Protein AF-A0A7J7J7R6-F1 (afdb_monomer_lite)

InterPro domains:
  IPR057826 C20G8.02-like, WWE domain [PF23463] (75-147)
  IPR058055 PA-PLA1 [PTHR23509] (40-177)

Foldseek 3Di:
DDDDDDDDDDDPDDDPDDDDDPDDDPPDPDDDDDDDDDDPPPPPPDDPPPPVVPPPPQCFFDDDDDLQRKWKWWADPVHRATDTFPSVLSSVLSVLLVVVVVCVVVVDCPPCVVSPPFRAGPVNQWTDDSVQQWIDGDPDPDDIIHMDIAPDADPPPRGRDHDVVSVVCSVVCCVVTGGHGDDDPPPPPPDDDDDDD

Radius of gyration: 30.47 Å; chains: 1; bounding box: 64×72×94 Å

pLDDT: mean 74.22, std 23.36, range [32.28, 98.19]

Secondary structure (DSSP, 8-state):
-----------------------------------------------------TT-----B--PPPGGGPEEEEE-TT-SSEEEPPHHHHHHHHHHHHHHHHHHHTT----HHHH---EEETTTTEEEETTTTEEEESSS--PPEEEEEESSEETTTTEEPPHHHHHHHHHHHHHHHTTPBPPP-------------

Sequence (197 aa):
MFKSVGEGMEYEASGFGSDEDMSSADNVSFQSPSDTSGLQENTESPPPVRKMFWHSLQIEKVQELVPEEIRWFYKEDSKARWVAFIGYDSLRIECRFRALEYARQRSNSVEEEDIDANIHVRGGLYEVDITNSKIHPVYWKGKSLPILRGTWFVDGTGQPLEYEYSLQLEQDHLTKFRGMSIPDSQTDGKKAGKTEV

Organism: Bugula neritina (NCBI:txid10212)

Structure (mmCIF, N/CA/C/O backbone):
data_AF-A0A7J7J7R6-F1
#
_entry.id   AF-A0A7J7J7R6-F1
#
loop_
_atom_site.group_PDB
_atom_site.id
_atom_site.type_symbol
_atom_site.label_atom_id
_atom_site.label_alt_id
_atom_site.label_comp_id
_atom_site.label_asym_id
_atom_site.label_entity_id
_atom_site.label_seq_id
_atom_site.pdbx_PDB_ins_code
_atom_site.Cartn_x
_atom_site.Cartn_y
_atom_site.Cartn_z
_atom_site.occupancy
_atom_site.B_iso_or_equiv
_atom_site.auth_seq_id
_atom_site.auth_comp_id
_atom_site.auth_asym_id
_atom_site.auth_atom_id
_atom_site.pdbx_PDB_model_num
ATOM 1 N N . MET A 1 1 ? -26.641 -2.035 -53.421 1.00 41.31 1 MET A N 1
ATOM 2 C CA . MET A 1 1 ? -25.688 -1.430 -54.381 1.00 41.31 1 MET A CA 1
ATOM 3 C C . MET A 1 1 ? -24.275 -1.747 -53.900 1.00 41.31 1 MET A C 1
ATOM 5 O O . MET A 1 1 ? -24.078 -1.771 -52.694 1.00 41.31 1 MET A O 1
ATOM 9 N N . PHE A 1 2 ? -23.354 -2.069 -54.814 1.00 32.28 2 PHE A N 1
ATOM 10 C CA . PHE A 1 2 ? -21.943 -2.449 -54.562 1.00 32.28 2 PHE A CA 1
ATOM 11 C C . PHE A 1 2 ? -21.130 -1.276 -53.948 1.00 32.28 2 PHE A C 1
ATOM 13 O O . PHE A 1 2 ? -21.608 -0.148 -54.017 1.00 32.28 2 PHE A O 1
ATOM 20 N N . LYS A 1 3 ? -19.925 -1.399 -53.359 1.00 39.31 3 LYS A N 1
ATOM 21 C CA . LYS A 1 3 ? -18.837 -2.419 -53.359 1.00 39.31 3 LYS A CA 1
ATOM 22 C C . LYS A 1 3 ? -18.308 -2.627 -51.909 1.00 39.31 3 LYS A C 1
ATOM 24 O O . LYS A 1 3 ? -18.659 -1.822 -51.059 1.00 39.31 3 LYS A O 1
ATOM 29 N N . SER A 1 4 ? -17.506 -3.626 -51.499 1.00 40.44 4 SER A N 1
ATOM 30 C CA . SER A 1 4 ? -16.728 -4.702 -52.164 1.00 40.44 4 SER A CA 1
ATOM 31 C C . SER A 1 4 ? -15.289 -4.366 -52.643 1.00 40.44 4 SER A C 1
ATOM 33 O O . SER A 1 4 ? -15.057 -4.240 -53.841 1.00 40.44 4 SER A O 1
ATOM 35 N N . VAL A 1 5 ? -14.338 -4.262 -51.694 1.00 48.47 5 VAL A N 1
ATOM 36 C CA . VAL A 1 5 ? -12.863 -4.458 -51.815 1.00 48.47 5 VAL A CA 1
ATOM 37 C C . VAL A 1 5 ? -12.360 -4.947 -50.432 1.00 48.47 5 VAL A C 1
ATOM 39 O O . VAL A 1 5 ? -12.845 -4.423 -49.434 1.00 48.47 5 VAL A O 1
ATOM 42 N N . GLY A 1 6 ? -11.455 -5.918 -50.255 1.00 40.09 6 GLY A N 1
ATOM 43 C CA . GLY A 1 6 ? -10.883 -6.848 -51.237 1.00 40.09 6 GLY A CA 1
ATOM 44 C C . GLY A 1 6 ? -9.351 -6.904 -51.297 1.00 40.09 6 GLY A C 1
ATOM 45 O O . GLY A 1 6 ? -8.834 -6.686 -52.378 1.00 40.09 6 GLY A O 1
ATOM 46 N N . GLU A 1 7 ? -8.663 -7.215 -50.192 1.00 43.75 7 GLU A N 1
ATOM 47 C CA . GLU A 1 7 ? -7.266 -7.706 -50.124 1.00 43.75 7 GLU A CA 1
ATOM 48 C C . GLU A 1 7 ? -7.033 -8.233 -48.686 1.00 43.75 7 GLU A C 1
ATOM 50 O O . GLU A 1 7 ? -7.551 -7.652 -47.736 1.00 43.75 7 GLU A O 1
ATOM 55 N N . GLY A 1 8 ? -6.353 -9.350 -48.414 1.00 38.19 8 GLY A N 1
ATOM 56 C CA . GLY A 1 8 ? -5.541 -10.186 -49.302 1.00 38.19 8 GLY A CA 1
ATOM 57 C C . GLY A 1 8 ? -4.073 -10.141 -48.888 1.00 38.19 8 GLY A C 1
ATOM 58 O O . GLY A 1 8 ? -3.263 -9.606 -49.628 1.00 38.19 8 GLY A O 1
ATOM 59 N N . MET A 1 9 ? -3.738 -10.652 -47.696 1.00 45.44 9 MET A N 1
ATOM 60 C CA . MET A 1 9 ? -2.347 -10.734 -47.238 1.00 45.44 9 MET A CA 1
ATOM 61 C C . MET A 1 9 ? -1.930 -12.200 -47.139 1.00 45.44 9 MET A C 1
ATOM 63 O O . MET A 1 9 ? -2.493 -12.970 -46.358 1.00 45.44 9 MET A O 1
ATOM 67 N N . GLU A 1 10 ? -1.001 -12.580 -48.009 1.00 42.66 10 GLU A N 1
ATOM 68 C CA . GLU A 1 10 ? -0.529 -13.948 -48.188 1.00 42.66 10 GLU A CA 1
ATOM 69 C C . GLU A 1 10 ? 0.409 -14.369 -47.049 1.00 42.66 10 GLU A C 1
ATOM 71 O O . GLU A 1 10 ? 1.117 -13.556 -46.453 1.00 42.66 10 GLU A O 1
ATOM 76 N N . TYR A 1 11 ? 0.404 -15.665 -46.746 1.00 42.84 11 TYR A N 1
ATOM 77 C CA . TYR A 1 11 ? 1.315 -16.289 -45.797 1.00 42.84 11 TYR A CA 1
ATOM 78 C C . TYR A 1 11 ? 2.474 -16.924 -46.576 1.00 42.84 11 TYR A C 1
ATOM 80 O O . TYR A 1 11 ? 2.322 -17.989 -47.169 1.00 42.84 11 TYR A O 1
ATOM 88 N N . GLU A 1 12 ? 3.655 -16.308 -46.565 1.00 43.41 12 GLU A N 1
ATOM 89 C CA . GLU A 1 12 ? 4.859 -17.003 -47.031 1.00 43.41 12 GLU A CA 1
ATOM 90 C C . GLU A 1 12 ? 5.407 -17.899 -45.916 1.00 43.41 12 GLU A C 1
ATOM 92 O O . GLU A 1 12 ? 6.095 -17.457 -44.995 1.00 43.41 12 GLU A O 1
ATOM 97 N N . ALA A 1 13 ? 5.088 -19.190 -46.006 1.00 43.75 13 ALA A N 1
ATOM 98 C CA . ALA A 1 13 ? 5.707 -20.224 -45.191 1.00 43.75 13 ALA A CA 1
ATOM 99 C C . ALA A 1 13 ? 7.075 -20.592 -45.788 1.00 43.75 13 ALA A C 1
ATOM 101 O O . ALA A 1 13 ? 7.157 -21.366 -46.742 1.00 43.75 13 ALA A O 1
ATOM 102 N N . SER A 1 14 ? 8.153 -20.041 -45.227 1.00 45.56 14 SER A N 1
ATOM 103 C CA . SER A 1 14 ? 9.529 -20.349 -45.628 1.00 45.56 14 SER A CA 1
ATOM 104 C C . SER A 1 14 ? 10.254 -21.203 -44.580 1.00 45.56 14 SER A C 1
ATOM 106 O O . SER A 1 14 ? 10.205 -20.919 -43.387 1.00 45.56 14 SER A O 1
ATOM 108 N N . GLY A 1 15 ? 10.967 -22.238 -45.042 1.00 39.75 15 GLY A N 1
ATOM 109 C CA . GLY A 1 15 ? 12.031 -22.886 -44.261 1.00 39.75 15 GLY A CA 1
ATOM 110 C C . GLY A 1 15 ? 11.663 -24.138 -43.458 1.00 39.75 15 GLY A C 1
ATOM 111 O O . GLY A 1 15 ? 11.872 -24.175 -42.250 1.00 39.75 15 GLY A O 1
ATOM 112 N N . PHE A 1 16 ? 11.230 -25.211 -44.129 1.00 39.97 16 PHE A N 1
ATOM 113 C CA . PHE A 1 16 ? 11.496 -26.565 -43.618 1.00 39.97 16 PHE A CA 1
ATOM 114 C C . PHE A 1 16 ? 12.999 -26.843 -43.808 1.00 39.97 16 PHE A C 1
ATOM 116 O O . PHE A 1 16 ? 13.490 -26.729 -44.932 1.00 39.97 16 PHE A O 1
ATOM 123 N N . GLY A 1 17 ? 13.732 -27.161 -42.738 1.00 40.12 17 GLY A N 1
ATOM 124 C CA . GLY A 1 17 ? 15.194 -27.250 -42.771 1.00 40.12 17 GLY A CA 1
ATOM 125 C C . GLY A 1 17 ? 15.758 -28.302 -41.821 1.00 40.12 17 GLY A C 1
ATOM 126 O O . GLY A 1 17 ? 15.940 -28.014 -40.645 1.00 40.12 17 GLY A O 1
ATOM 127 N N . SER A 1 18 ? 16.050 -29.476 -42.393 1.00 45.38 18 SER A N 1
ATOM 128 C CA . SER A 1 18 ? 16.963 -30.529 -41.909 1.00 45.38 18 SER A CA 1
ATOM 129 C C . SER A 1 18 ? 16.864 -30.973 -40.444 1.00 45.38 18 SER A C 1
ATOM 131 O O . SER A 1 18 ? 17.424 -30.347 -39.545 1.00 45.38 18 SER A O 1
ATOM 133 N N . ASP A 1 19 ? 16.301 -32.167 -40.259 1.00 42.41 19 ASP A N 1
ATOM 134 C CA . ASP A 1 19 ? 16.720 -33.086 -39.203 1.00 42.41 19 ASP A CA 1
ATOM 135 C C . ASP A 1 19 ? 18.241 -33.331 -39.289 1.00 42.41 19 ASP A C 1
ATOM 137 O O . ASP A 1 19 ? 18.745 -33.695 -40.354 1.00 42.41 19 ASP A O 1
ATOM 141 N N . GLU A 1 20 ? 18.964 -33.198 -38.173 1.00 53.53 20 GLU A N 1
ATOM 142 C CA . GLU A 1 20 ? 20.281 -33.822 -38.008 1.00 53.53 20 GLU A 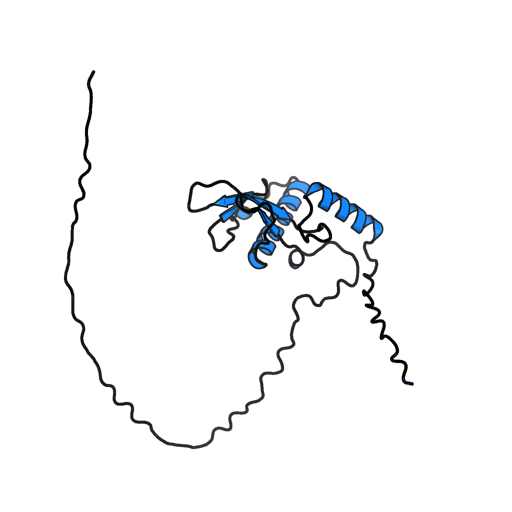CA 1
ATOM 143 C C . GLU A 1 20 ? 20.260 -34.771 -36.807 1.00 53.53 20 GLU A C 1
ATOM 145 O O . GLU A 1 20 ? 20.143 -34.372 -35.646 1.00 53.53 20 GLU A O 1
ATOM 150 N N . ASP A 1 21 ? 20.369 -36.058 -37.128 1.00 43.75 21 ASP A N 1
ATOM 151 C CA . ASP A 1 21 ? 20.597 -37.149 -36.191 1.00 43.75 21 ASP A CA 1
ATOM 152 C C . ASP A 1 21 ? 21.955 -36.962 -35.493 1.00 43.75 21 ASP A C 1
ATOM 154 O O . ASP A 1 21 ? 23.00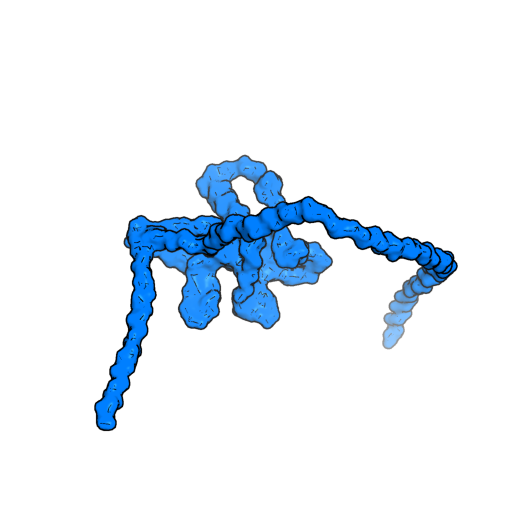6 -36.985 -36.137 1.00 43.75 21 ASP A O 1
ATOM 158 N N . MET A 1 22 ? 21.960 -36.858 -34.163 1.00 45.72 22 MET A N 1
ATOM 159 C CA . MET A 1 22 ? 23.165 -37.070 -33.350 1.00 45.72 22 MET A CA 1
ATOM 160 C C . MET A 1 22 ? 22.953 -38.220 -32.366 1.00 45.72 22 MET A C 1
ATOM 162 O O . MET A 1 22 ? 23.022 -38.084 -31.143 1.00 45.72 22 MET A O 1
ATOM 166 N N . SER A 1 23 ? 22.730 -39.402 -32.939 1.00 49.06 23 SER A N 1
ATOM 167 C CA . SER A 1 23 ? 22.864 -40.672 -32.241 1.00 49.06 23 SER A CA 1
ATOM 168 C C . SER A 1 23 ? 24.341 -40.962 -31.925 1.00 49.06 23 SER A C 1
ATOM 170 O O . SER A 1 23 ? 25.066 -41.489 -32.767 1.00 49.06 23 SER A O 1
ATOM 172 N N . SER A 1 24 ? 24.773 -40.689 -30.694 1.00 47.75 24 SER A N 1
ATOM 173 C CA . SER A 1 24 ? 26.028 -41.220 -30.140 1.00 47.75 24 SER A CA 1
ATOM 174 C C . SER A 1 24 ? 25.826 -41.614 -28.682 1.00 47.75 24 SER A C 1
ATOM 176 O O . SER A 1 24 ? 25.918 -40.795 -27.771 1.00 47.75 24 SER A O 1
ATOM 178 N N . ALA A 1 25 ? 25.511 -42.891 -28.467 1.00 43.25 25 ALA A N 1
ATOM 179 C CA . ALA A 1 25 ? 25.406 -43.479 -27.140 1.00 43.25 25 ALA A CA 1
ATOM 180 C C . ALA A 1 25 ? 26.786 -43.961 -26.669 1.00 43.25 25 ALA A C 1
ATOM 182 O O . ALA A 1 25 ? 27.152 -45.118 -26.891 1.00 43.25 25 ALA A O 1
ATOM 183 N N . ASP A 1 26 ? 27.539 -43.092 -25.993 1.00 45.50 26 ASP A N 1
ATOM 184 C CA . ASP A 1 26 ? 28.763 -43.506 -25.306 1.00 45.50 26 ASP A CA 1
ATOM 185 C C . ASP A 1 26 ? 28.419 -44.301 -24.040 1.00 45.50 26 ASP A C 1
ATOM 187 O O . ASP A 1 26 ? 28.072 -43.774 -22.981 1.00 45.50 26 ASP A O 1
ATOM 191 N N . ASN A 1 27 ? 28.504 -45.623 -24.178 1.00 46.22 27 ASN A N 1
ATOM 192 C CA . ASN A 1 27 ? 28.309 -46.603 -23.118 1.00 46.22 27 ASN A CA 1
ATOM 193 C C . ASN A 1 27 ? 29.511 -46.602 -22.155 1.00 46.22 27 ASN A C 1
ATOM 195 O O . ASN A 1 27 ? 30.414 -47.439 -22.254 1.00 46.22 27 ASN A O 1
ATOM 199 N N . VAL A 1 28 ? 29.538 -45.644 -21.225 1.00 43.47 28 VAL A N 1
ATOM 200 C CA . VAL A 1 28 ? 30.587 -45.561 -20.202 1.00 43.47 28 VAL A CA 1
ATOM 201 C C . VAL A 1 28 ? 30.327 -46.600 -19.106 1.00 43.47 28 VAL A C 1
ATOM 203 O O . VAL A 1 28 ? 29.538 -46.389 -18.187 1.00 43.47 28 VAL A O 1
ATOM 206 N N . SER A 1 29 ? 31.004 -47.744 -19.213 1.00 42.16 29 SER A N 1
ATOM 207 C CA . SER A 1 29 ? 30.945 -48.834 -18.232 1.00 42.16 29 SER A CA 1
ATOM 208 C C . SER A 1 29 ? 31.496 -48.389 -16.870 1.00 42.16 29 SER A C 1
ATOM 210 O O . SER A 1 29 ? 32.708 -48.374 -16.645 1.00 42.16 29 SER A O 1
ATOM 212 N N . PHE A 1 30 ? 30.602 -48.010 -15.954 1.00 36.59 30 PHE A N 1
ATOM 213 C CA . PHE A 1 30 ? 30.958 -47.609 -14.595 1.00 36.59 30 PHE A CA 1
ATOM 214 C C . PHE A 1 30 ? 31.329 -48.839 -13.751 1.00 36.59 30 PHE A C 1
ATOM 216 O O . PHE A 1 30 ? 30.467 -49.535 -13.213 1.00 36.59 30 PHE A O 1
ATOM 223 N N . GLN A 1 31 ? 32.628 -49.114 -13.636 1.00 38.44 31 GLN A N 1
ATOM 224 C CA . GLN A 1 31 ? 33.147 -50.091 -12.682 1.00 38.44 31 GLN A CA 1
ATOM 225 C C . GLN A 1 31 ? 33.175 -49.473 -11.281 1.00 38.44 31 GLN A C 1
ATOM 227 O O . GLN A 1 31 ? 33.954 -48.558 -11.024 1.00 38.44 31 GLN A O 1
ATOM 232 N N . SER A 1 32 ? 32.354 -49.990 -10.367 1.00 43.34 32 SER A N 1
ATOM 233 C CA . SER A 1 32 ? 32.405 -49.617 -8.950 1.00 43.34 32 SER A CA 1
ATOM 234 C C . SER A 1 32 ? 33.676 -50.166 -8.285 1.00 43.34 32 SER A C 1
ATOM 236 O O . SER A 1 32 ? 33.829 -51.389 -8.229 1.00 43.34 32 SER A O 1
ATOM 238 N N . PRO A 1 33 ? 34.552 -49.323 -7.709 1.00 40.59 33 PRO A N 1
ATOM 239 C CA . PRO A 1 33 ? 35.569 -49.778 -6.778 1.00 40.59 33 PRO A CA 1
ATOM 240 C C . PRO A 1 33 ? 34.944 -49.899 -5.386 1.00 40.59 33 PRO A C 1
ATOM 242 O O . PRO A 1 33 ? 34.612 -48.905 -4.739 1.00 40.59 33 PRO A O 1
ATOM 245 N N . SER A 1 34 ? 34.777 -51.135 -4.925 1.00 42.69 34 SER A N 1
ATOM 246 C CA . SER A 1 34 ? 34.463 -51.424 -3.529 1.00 42.69 34 SER A CA 1
ATOM 247 C C . SER A 1 34 ? 35.725 -51.260 -2.685 1.00 42.69 34 SER A C 1
ATOM 249 O O . SER A 1 34 ? 36.520 -52.191 -2.629 1.00 42.69 34 SER A O 1
ATOM 251 N N . ASP A 1 35 ? 35.888 -50.130 -1.997 1.00 37.69 35 ASP A N 1
ATOM 252 C CA . ASP A 1 35 ? 36.854 -50.029 -0.898 1.00 37.69 35 ASP A CA 1
ATOM 253 C C . ASP A 1 35 ? 36.279 -49.251 0.289 1.00 37.69 35 ASP A C 1
ATOM 255 O O . ASP A 1 35 ? 36.110 -48.031 0.283 1.00 37.69 35 ASP A O 1
ATOM 259 N N . THR A 1 36 ? 35.953 -50.002 1.338 1.00 46.59 36 THR A N 1
ATOM 260 C CA . THR A 1 36 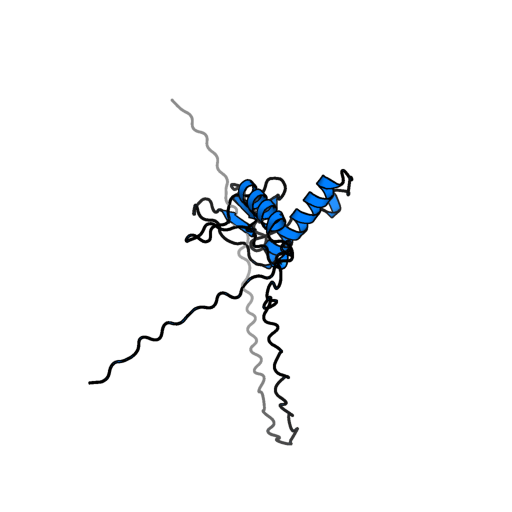? 35.503 -49.486 2.628 1.00 46.59 36 THR A CA 1
ATOM 261 C C . THR A 1 36 ? 36.707 -49.252 3.537 1.00 46.59 36 THR A C 1
ATOM 263 O O . THR A 1 36 ? 37.197 -50.191 4.165 1.00 46.59 36 THR A O 1
ATOM 266 N N . SER A 1 37 ? 37.147 -48.004 3.694 1.00 42.34 37 SER A N 1
ATOM 267 C CA . SER A 1 37 ? 38.064 -47.632 4.780 1.00 42.34 37 SER A CA 1
ATOM 268 C C . SER A 1 37 ? 37.663 -46.297 5.399 1.00 42.34 37 SER A C 1
ATOM 270 O O . SER A 1 37 ? 37.564 -45.285 4.710 1.00 42.34 37 SER A O 1
ATOM 272 N N . GLY A 1 38 ? 37.385 -46.334 6.703 1.00 47.56 38 GLY A N 1
ATOM 273 C CA . GLY A 1 38 ? 36.641 -45.314 7.432 1.00 47.56 38 GLY A CA 1
ATOM 274 C C . GLY A 1 38 ? 37.167 -43.881 7.338 1.00 47.56 38 GLY A C 1
ATOM 275 O O . GLY A 1 38 ? 38.292 -43.580 7.730 1.00 47.56 38 GLY A O 1
ATOM 276 N N . LEU A 1 39 ? 36.249 -42.985 6.990 1.00 37.88 39 LEU A N 1
ATOM 277 C CA . LEU A 1 39 ? 36.173 -41.662 7.592 1.00 37.88 39 LEU A CA 1
ATOM 278 C C . LEU A 1 39 ? 34.950 -41.675 8.510 1.00 37.88 39 LEU A C 1
ATOM 280 O O . LEU A 1 39 ? 33.841 -41.958 8.059 1.00 37.88 39 LEU A O 1
ATOM 284 N N . GLN A 1 40 ? 35.152 -41.421 9.804 1.00 44.94 40 GLN A N 1
ATOM 285 C CA . GLN A 1 40 ? 34.036 -41.176 10.714 1.00 44.94 40 GLN A CA 1
ATOM 286 C C . GLN A 1 40 ? 33.423 -39.831 10.335 1.00 44.94 40 GLN A C 1
ATOM 288 O O . GLN A 1 40 ? 33.946 -38.774 10.686 1.00 44.94 40 GLN A O 1
ATOM 293 N N . GLU A 1 41 ? 32.324 -39.883 9.591 1.00 42.69 41 GLU A N 1
ATOM 294 C CA . GLU A 1 41 ? 31.467 -38.730 9.383 1.00 42.69 41 GLU A CA 1
ATOM 295 C C . GLU A 1 41 ? 30.878 -38.353 10.745 1.00 42.69 41 GLU A C 1
ATOM 297 O O . GLU A 1 41 ? 29.968 -39.007 11.259 1.00 42.69 41 GLU A O 1
ATOM 302 N N . ASN A 1 42 ? 31.453 -37.322 11.368 1.00 38.53 42 ASN A N 1
ATOM 303 C CA . ASN A 1 42 ? 30.883 -36.694 12.549 1.00 38.53 42 ASN A CA 1
ATOM 304 C C . ASN A 1 42 ? 29.573 -36.026 12.129 1.00 38.53 42 ASN A C 1
ATOM 306 O O . ASN A 1 42 ? 29.533 -34.830 11.845 1.00 38.53 42 ASN A O 1
ATOM 310 N N . THR A 1 43 ? 28.492 -36.805 12.105 1.00 47.56 43 THR A N 1
ATOM 311 C CA . THR A 1 43 ? 27.122 -36.314 11.975 1.00 47.56 43 THR A CA 1
ATOM 312 C C . THR A 1 43 ? 26.696 -35.651 13.285 1.00 47.56 43 THR A C 1
ATOM 314 O O . THR A 1 43 ? 25.715 -36.047 13.920 1.00 47.56 43 THR A O 1
ATOM 317 N N . GLU A 1 44 ? 27.441 -34.625 13.703 1.00 46.16 44 GLU A N 1
ATOM 318 C CA . GLU A 1 44 ? 26.872 -33.569 14.520 1.00 46.16 44 GLU A CA 1
ATOM 319 C C . GLU A 1 44 ? 25.728 -32.988 13.693 1.00 46.16 44 GLU A C 1
ATOM 321 O O . GLU A 1 44 ? 25.940 -32.278 12.708 1.00 46.16 44 GLU A O 1
ATOM 326 N N . SER A 1 45 ? 24.501 -33.375 14.057 1.00 52.94 45 SER A N 1
ATOM 327 C CA . SER A 1 45 ? 23.286 -32.766 13.523 1.00 52.94 45 SER A CA 1
ATOM 328 C C . SER A 1 45 ? 23.501 -31.255 13.504 1.00 52.94 45 SER A C 1
ATOM 330 O O . SER A 1 45 ? 23.926 -30.729 14.541 1.00 52.94 45 SER A O 1
ATOM 332 N N . PRO A 1 46 ? 23.205 -30.550 12.391 1.00 58.12 46 PRO A N 1
ATOM 333 C CA . PRO A 1 46 ? 23.387 -29.108 12.340 1.00 58.12 46 PRO A CA 1
ATOM 334 C C . PRO A 1 46 ? 22.736 -28.506 13.587 1.00 58.12 46 PRO A C 1
ATOM 336 O O . PRO A 1 46 ? 21.621 -28.935 13.932 1.00 58.12 46 PRO A O 1
ATOM 339 N N . PRO A 1 47 ? 23.431 -27.593 14.301 1.00 52.59 47 PRO A N 1
ATOM 340 C CA . PRO A 1 47 ? 22.933 -27.050 15.557 1.00 52.59 47 PRO A CA 1
ATOM 341 C C . PRO A 1 47 ? 21.511 -26.582 15.292 1.00 52.59 47 PRO A C 1
ATOM 343 O O . PRO A 1 47 ? 21.312 -25.920 14.266 1.00 52.59 47 PRO A O 1
ATOM 346 N N . PRO A 1 48 ? 20.527 -26.981 16.126 1.00 55.47 48 PRO A N 1
ATOM 347 C CA . PRO A 1 48 ? 19.120 -26.842 15.793 1.00 55.47 48 PRO A CA 1
ATOM 348 C C . PRO A 1 48 ? 18.913 -25.406 15.368 1.00 55.47 48 PRO A C 1
ATOM 350 O O . PRO A 1 48 ? 19.109 -24.508 16.194 1.00 55.47 48 PRO A O 1
ATOM 353 N N . VAL A 1 49 ? 18.623 -25.210 14.071 1.00 51.06 49 VAL A N 1
ATOM 354 C CA . VAL A 1 49 ? 18.476 -23.879 13.487 1.00 51.06 49 VAL A CA 1
ATOM 355 C C . VAL A 1 49 ? 17.487 -23.206 14.400 1.00 51.06 49 VAL A C 1
ATOM 357 O O . VAL A 1 49 ? 16.332 -23.647 14.459 1.00 51.06 49 VAL A O 1
ATOM 360 N N . ARG A 1 50 ? 17.968 -22.233 15.195 1.00 49.12 50 ARG A N 1
ATOM 361 C CA . ARG A 1 50 ? 17.103 -21.503 16.115 1.00 49.12 50 ARG A CA 1
ATOM 362 C C . ARG A 1 50 ? 15.986 -21.054 15.214 1.00 49.12 50 ARG A C 1
ATOM 364 O O . ARG A 1 50 ? 16.262 -20.351 14.241 1.00 49.12 50 ARG A O 1
ATOM 371 N N . LYS A 1 51 ? 14.772 -21.553 15.457 1.00 50.09 51 LYS A N 1
ATOM 372 C CA . LYS A 1 51 ? 13.621 -21.131 14.680 1.00 50.09 51 LYS A CA 1
ATOM 373 C C . LYS A 1 51 ? 13.462 -19.671 15.052 1.00 50.09 51 LYS A C 1
ATOM 375 O O . LYS A 1 51 ? 12.823 -19.349 16.048 1.00 50.09 51 LYS A O 1
ATOM 380 N N . MET A 1 52 ? 14.120 -18.815 14.274 1.00 49.91 52 MET A N 1
ATOM 381 C CA . MET A 1 52 ? 13.868 -17.397 14.168 1.00 49.91 52 MET A CA 1
ATOM 382 C C . MET A 1 52 ? 12.476 -17.362 13.555 1.00 49.91 52 MET A C 1
ATOM 384 O O . MET A 1 52 ? 12.306 -17.280 12.342 1.00 49.91 52 MET A O 1
ATOM 388 N N . PHE A 1 53 ? 11.488 -17.628 14.413 1.00 51.44 53 PHE A N 1
ATOM 389 C CA . PHE A 1 53 ? 10.079 -17.560 14.106 1.00 51.44 53 PHE A CA 1
ATOM 390 C C . PHE A 1 53 ? 9.856 -16.104 13.755 1.00 51.44 53 PHE A C 1
ATOM 392 O O . PHE A 1 53 ? 9.784 -15.249 14.638 1.00 51.44 53 PHE A O 1
ATOM 399 N N . TRP A 1 54 ? 9.875 -15.853 12.448 1.00 53.84 54 TRP A N 1
ATOM 400 C CA . TRP A 1 54 ? 9.711 -14.553 11.835 1.00 53.84 54 TRP A CA 1
ATOM 401 C C . TRP A 1 54 ? 8.563 -13.830 12.543 1.00 53.84 54 TRP A C 1
ATOM 403 O O . TRP A 1 54 ? 7.415 -14.259 12.458 1.00 53.84 54 TRP A O 1
ATOM 413 N N . HIS A 1 55 ? 8.908 -12.769 13.273 1.00 49.44 55 HIS A N 1
ATOM 414 C CA . HIS A 1 55 ? 7.970 -11.886 13.971 1.00 49.44 55 HIS A CA 1
ATOM 415 C C . HIS A 1 55 ? 7.180 -12.495 15.147 1.00 49.44 55 HIS A C 1
ATOM 417 O O . HIS A 1 55 ? 6.137 -11.971 15.509 1.00 49.44 55 HIS A O 1
ATOM 423 N N . SER A 1 56 ? 7.732 -13.483 15.867 1.00 45.41 56 SER A N 1
ATOM 424 C CA . SER A 1 56 ? 7.373 -13.677 17.292 1.00 45.41 56 SER A CA 1
ATOM 425 C C . SER A 1 56 ? 8.081 -12.670 18.220 1.00 45.41 56 SER A C 1
ATOM 427 O O . SER A 1 56 ? 8.297 -12.942 19.403 1.00 45.41 56 SER A O 1
ATOM 429 N N . LEU A 1 57 ? 8.433 -11.492 17.694 1.00 51.75 57 LEU A N 1
ATOM 430 C CA . LEU A 1 57 ? 8.503 -10.287 18.507 1.00 51.75 57 LEU A CA 1
ATOM 431 C C . LEU A 1 57 ? 7.057 -9.984 18.888 1.00 51.75 57 LEU A C 1
ATOM 433 O O . LEU A 1 57 ? 6.285 -9.510 18.060 1.00 51.75 57 LEU A O 1
ATOM 437 N N . GLN A 1 58 ? 6.675 -10.321 20.119 1.00 57.12 58 GLN A N 1
ATOM 438 C CA . GLN A 1 58 ? 5.427 -9.811 20.670 1.00 57.12 58 GLN A CA 1
ATOM 439 C C . GLN A 1 58 ? 5.486 -8.287 20.534 1.00 57.12 58 GLN A C 1
ATOM 441 O O . GLN A 1 58 ? 6.479 -7.685 20.950 1.00 57.12 58 GLN A O 1
ATOM 446 N N . ILE A 1 59 ? 4.462 -7.675 19.933 1.00 63.97 59 ILE A N 1
ATOM 447 C CA . ILE A 1 59 ? 4.312 -6.217 19.929 1.00 63.97 59 ILE A CA 1
ATOM 448 C C . ILE A 1 59 ? 4.029 -5.834 21.384 1.00 63.97 59 ILE A C 1
ATOM 450 O O . ILE A 1 59 ? 2.887 -5.784 21.831 1.00 63.97 59 ILE A O 1
ATOM 454 N N . GLU A 1 60 ? 5.105 -5.673 22.158 1.00 78.88 60 GLU A N 1
ATOM 455 C CA . GLU A 1 60 ? 5.053 -5.515 23.611 1.00 78.88 60 GLU A CA 1
ATOM 456 C C . GLU A 1 60 ? 4.276 -4.252 23.973 1.00 78.88 60 GLU A C 1
ATOM 458 O O . GLU A 1 60 ? 3.587 -4.219 24.987 1.00 78.88 60 GLU A O 1
ATOM 463 N N . LYS A 1 61 ? 4.383 -3.219 23.127 1.00 88.31 61 LYS A N 1
ATOM 464 C CA . LYS A 1 61 ? 3.788 -1.899 23.305 1.00 88.31 61 LYS A CA 1
ATOM 465 C C . LYS A 1 61 ? 3.230 -1.371 21.989 1.00 88.31 61 LYS A C 1
ATOM 467 O O . LYS A 1 61 ? 3.825 -1.574 20.935 1.00 88.31 61 LYS A O 1
ATOM 472 N N . VAL A 1 62 ? 2.126 -0.633 22.064 1.00 91.38 62 VAL A N 1
ATOM 473 C CA . VAL A 1 62 ? 1.524 0.034 20.903 1.00 91.38 62 VAL A CA 1
ATOM 474 C C . VAL A 1 62 ? 2.467 1.110 20.361 1.00 91.38 62 VAL A C 1
ATOM 476 O O . VAL A 1 62 ? 2.860 2.038 21.074 1.00 91.38 62 VAL A O 1
ATOM 479 N N . GLN A 1 63 ? 2.801 1.001 19.082 1.00 92.75 63 GLN A N 1
ATOM 480 C CA . GLN A 1 63 ? 3.659 1.918 18.338 1.00 92.75 63 GLN A CA 1
ATOM 481 C C . GLN A 1 63 ? 3.229 1.947 16.865 1.00 92.75 63 GLN A C 1
ATOM 483 O O . GLN A 1 63 ? 2.368 1.172 16.458 1.00 92.75 63 GLN A O 1
ATOM 488 N N . GLU A 1 64 ? 3.826 2.837 16.072 1.00 93.31 64 GLU A N 1
ATOM 489 C CA . GLU A 1 64 ? 3.644 2.828 14.617 1.00 93.31 64 GLU A CA 1
ATOM 490 C C . GLU A 1 64 ? 4.177 1.513 14.030 1.00 93.31 64 GLU A C 1
ATOM 492 O O . GLU A 1 64 ? 5.287 1.091 14.368 1.00 93.31 64 GLU A O 1
ATOM 497 N N . LEU A 1 65 ? 3.400 0.898 13.134 1.00 93.00 65 LEU A N 1
ATOM 498 C CA . LEU A 1 65 ? 3.785 -0.337 12.448 1.00 93.00 65 LEU A CA 1
ATOM 499 C C . LEU A 1 65 ? 5.078 -0.148 11.641 1.00 93.00 65 LEU A C 1
ATOM 501 O O . LEU A 1 65 ? 5.247 0.868 10.948 1.00 93.00 65 LEU A O 1
ATOM 505 N N . VAL A 1 66 ? 5.968 -1.139 11.665 1.00 94.19 66 VAL A N 1
ATOM 506 C CA . VAL A 1 66 ? 7.150 -1.175 10.786 1.00 94.19 66 VAL A CA 1
ATOM 507 C C . VAL A 1 66 ? 6.762 -1.631 9.366 1.00 94.19 66 VAL A C 1
ATOM 509 O O . VAL A 1 66 ? 5.689 -2.211 9.182 1.00 94.19 66 VAL A O 1
ATOM 512 N N . PRO A 1 67 ? 7.575 -1.360 8.325 1.00 95.69 67 PRO A N 1
ATOM 513 C CA . PRO A 1 67 ? 7.253 -1.763 6.953 1.00 95.69 67 PRO A CA 1
ATOM 514 C C . PRO A 1 67 ? 6.943 -3.259 6.777 1.00 95.69 67 PRO A C 1
ATOM 516 O O . PRO A 1 67 ? 6.100 -3.624 5.962 1.00 95.69 67 PRO A O 1
ATOM 519 N N . GLU A 1 68 ? 7.587 -4.117 7.566 1.00 94.50 68 GLU A N 1
A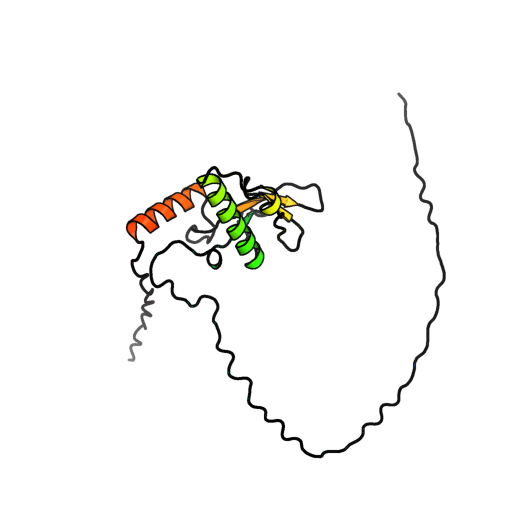TOM 520 C CA . GLU A 1 68 ? 7.447 -5.576 7.559 1.00 94.50 68 GLU A CA 1
ATOM 521 C C . GLU A 1 68 ? 6.100 -6.068 8.122 1.00 94.50 68 GLU A C 1
ATOM 523 O O . GLU A 1 68 ? 5.647 -7.160 7.772 1.00 94.50 68 GLU A O 1
ATOM 528 N N . GLU A 1 69 ? 5.444 -5.269 8.968 1.00 93.00 69 GLU A N 1
ATOM 529 C CA . GLU A 1 69 ? 4.138 -5.579 9.569 1.00 93.00 69 GLU A CA 1
ATOM 530 C C . GLU A 1 69 ? 2.968 -5.209 8.643 1.00 93.00 69 GLU A C 1
ATOM 532 O O . GLU A 1 69 ? 1.832 -5.631 8.867 1.00 93.00 69 GLU A O 1
ATOM 537 N N . ILE A 1 70 ? 3.226 -4.441 7.580 1.00 96.12 70 ILE A N 1
ATOM 538 C CA . ILE A 1 70 ? 2.184 -3.905 6.705 1.00 96.12 70 ILE A CA 1
ATOM 539 C C . ILE A 1 70 ? 1.986 -4.806 5.491 1.00 96.12 70 ILE A C 1
ATOM 541 O O . ILE A 1 70 ? 2.896 -5.063 4.700 1.00 96.12 70 ILE A O 1
ATOM 545 N N . ARG A 1 71 ? 0.738 -5.240 5.288 1.00 97.25 71 ARG A N 1
ATOM 546 C CA . ARG A 1 71 ? 0.341 -5.976 4.088 1.00 97.25 71 ARG A CA 1
ATOM 547 C C . ARG A 1 71 ? -0.363 -5.049 3.102 1.00 97.25 71 ARG A C 1
ATOM 549 O O . ARG A 1 71 ? -1.347 -4.397 3.442 1.00 97.25 71 ARG A O 1
ATOM 556 N N . TRP A 1 72 ? 0.100 -5.050 1.856 1.00 98.19 72 TRP A N 1
ATOM 557 C CA . TRP A 1 72 ? -0.576 -4.367 0.755 1.00 98.19 72 TRP A CA 1
ATOM 558 C C . TRP A 1 72 ? -1.512 -5.321 0.011 1.00 98.19 72 TRP A C 1
ATOM 560 O O . TRP A 1 72 ? -1.271 -6.530 -0.076 1.00 98.19 72 TRP A O 1
ATOM 570 N N . PHE A 1 73 ? -2.586 -4.768 -0.545 1.00 98.19 73 PHE A N 1
ATOM 571 C CA . PHE A 1 73 ? -3.649 -5.500 -1.225 1.00 98.19 73 PHE A CA 1
ATOM 572 C C . PHE A 1 73 ? -3.953 -4.895 -2.596 1.00 98.19 73 PHE A C 1
ATOM 574 O O . PHE A 1 73 ? -3.733 -3.709 -2.809 1.00 98.19 73 PHE A O 1
ATOM 581 N N . TYR A 1 74 ? -4.515 -5.695 -3.500 1.00 97.38 74 TYR A N 1
ATOM 582 C CA . TYR A 1 74 ? -5.095 -5.264 -4.776 1.00 97.38 74 TYR A CA 1
ATOM 583 C C . TYR A 1 74 ? -6.491 -5.863 -4.967 1.00 97.38 74 TYR A C 1
ATOM 585 O O . TYR A 1 74 ? -6.848 -6.849 -4.317 1.00 97.38 74 TYR A O 1
ATOM 593 N N . LYS A 1 75 ? -7.291 -5.280 -5.861 1.00 95.69 75 LYS A N 1
ATOM 594 C CA . LYS A 1 75 ? -8.653 -5.747 -6.166 1.00 95.69 75 LYS A CA 1
ATOM 595 C C . LYS A 1 75 ? -8.752 -6.198 -7.620 1.00 95.69 75 LYS A C 1
ATOM 597 O O . LYS A 1 75 ? -8.602 -5.383 -8.521 1.00 95.69 75 LYS A O 1
ATOM 602 N N . GLU A 1 76 ? -8.994 -7.485 -7.862 1.00 89.88 76 GLU A N 1
ATOM 603 C CA . GLU A 1 76 ? -9.202 -7.996 -9.227 1.00 89.88 76 GLU A CA 1
ATOM 604 C C . GLU A 1 76 ? -10.599 -7.617 -9.738 1.00 89.88 76 GLU A C 1
ATOM 606 O O . GLU A 1 76 ? -11.577 -7.735 -9.004 1.00 89.88 76 GLU A O 1
ATOM 611 N N . ASP A 1 77 ? -10.730 -7.239 -11.012 1.00 83.44 77 ASP A N 1
ATOM 612 C CA . ASP A 1 77 ? -12.033 -6.871 -11.599 1.00 83.44 77 ASP A CA 1
ATOM 613 C C . ASP A 1 77 ? -13.094 -7.977 -11.485 1.00 83.44 77 ASP A C 1
ATOM 615 O O . ASP A 1 77 ? -14.279 -7.702 -11.312 1.00 83.44 77 ASP A O 1
ATOM 619 N N . SER A 1 78 ? -12.666 -9.239 -11.556 1.00 82.31 78 SER A N 1
ATOM 620 C CA . SER A 1 78 ? -13.534 -10.417 -11.458 1.00 82.31 78 SER A CA 1
ATOM 621 C C . SER A 1 78 ? -13.946 -10.767 -10.026 1.00 82.31 78 SER A C 1
ATOM 623 O O . SER A 1 78 ? -14.878 -11.547 -9.831 1.00 82.31 78 SER A O 1
ATOM 625 N N . LYS A 1 79 ? -13.257 -10.229 -9.012 1.00 76.12 79 LYS A N 1
ATOM 626 C CA . LYS A 1 79 ? -13.464 -10.571 -7.603 1.00 76.12 79 LYS A CA 1
ATOM 627 C C . LYS A 1 79 ? -13.519 -9.288 -6.786 1.00 76.12 79 LYS A C 1
ATOM 629 O O . LYS A 1 79 ? -12.492 -8.717 -6.447 1.00 76.12 79 LYS A O 1
ATOM 634 N N . ALA A 1 80 ? -14.714 -8.894 -6.351 1.00 86.00 80 ALA A N 1
ATOM 635 C CA . ALA A 1 80 ? -14.939 -7.683 -5.552 1.00 86.00 80 ALA A CA 1
ATOM 636 C C . ALA A 1 80 ? -14.293 -7.677 -4.138 1.00 86.00 80 ALA A C 1
ATOM 638 O O . ALA A 1 80 ? -14.606 -6.801 -3.332 1.00 86.00 80 ALA A O 1
ATOM 639 N N . ARG A 1 81 ? -13.387 -8.618 -3.843 1.00 92.38 81 ARG A N 1
ATOM 640 C CA . ARG A 1 81 ? -12.608 -8.745 -2.606 1.00 92.38 81 ARG A CA 1
ATOM 641 C C . ARG A 1 81 ? -11.168 -8.284 -2.820 1.00 92.38 81 ARG A C 1
ATOM 643 O O . ARG A 1 81 ? -10.599 -8.474 -3.892 1.00 92.38 81 ARG A O 1
ATOM 650 N N . TRP A 1 82 ? -10.563 -7.769 -1.765 1.00 96.69 82 TRP A N 1
ATOM 651 C CA . TRP A 1 82 ? -9.136 -7.497 -1.713 1.00 96.69 82 TRP A CA 1
ATOM 652 C C . TRP A 1 82 ? -8.335 -8.803 -1.621 1.00 96.69 82 TRP A C 1
ATOM 654 O O . TRP A 1 82 ? -8.707 -9.741 -0.905 1.00 96.69 82 TRP A O 1
ATOM 664 N N . VAL A 1 83 ? -7.227 -8.852 -2.355 1.00 96.31 83 VAL A N 1
ATOM 665 C CA . VAL A 1 83 ? -6.259 -9.951 -2.396 1.00 96.31 83 VAL A CA 1
ATOM 666 C C . VAL A 1 83 ? -4.903 -9.395 -1.979 1.00 96.31 83 VAL A C 1
ATOM 668 O O . VAL A 1 83 ? -4.471 -8.369 -2.493 1.00 96.31 83 VAL A O 1
ATOM 671 N N . ALA A 1 84 ? -4.237 -10.047 -1.030 1.00 97.19 84 ALA A N 1
ATOM 672 C CA . ALA A 1 84 ? -2.932 -9.606 -0.555 1.00 97.19 84 ALA A CA 1
ATOM 673 C C . ALA A 1 84 ? -1.850 -9.807 -1.631 1.00 97.19 84 ALA A C 1
ATOM 675 O O . ALA A 1 84 ? -1.774 -10.873 -2.250 1.00 97.19 84 ALA A O 1
ATOM 676 N N . PHE A 1 85 ? -0.965 -8.825 -1.800 1.00 98.12 85 PHE A N 1
ATOM 677 C CA . PHE A 1 85 ? 0.333 -9.045 -2.440 1.00 98.12 85 PHE A CA 1
ATOM 678 C C . PHE A 1 85 ? 1.189 -9.986 -1.583 1.00 98.12 85 PHE A C 1
ATOM 680 O O . PHE A 1 85 ? 0.957 -10.120 -0.380 1.00 98.12 85 PHE A O 1
ATOM 687 N N . ILE A 1 86 ? 2.199 -10.640 -2.160 1.00 96.94 86 ILE A N 1
ATOM 688 C CA . ILE A 1 86 ? 3.175 -11.403 -1.361 1.00 96.94 86 ILE A CA 1
ATOM 689 C C . ILE A 1 86 ? 3.982 -10.466 -0.442 1.00 96.94 86 ILE A C 1
ATOM 691 O O . ILE A 1 86 ? 3.970 -9.248 -0.626 1.00 96.94 86 ILE A O 1
ATOM 695 N N . GLY A 1 87 ? 4.675 -11.018 0.560 1.00 96.25 87 GLY A N 1
ATOM 696 C CA . GLY A 1 87 ? 5.441 -10.213 1.526 1.00 96.25 87 GLY A CA 1
ATOM 697 C C . GLY A 1 87 ? 6.512 -9.337 0.864 1.00 96.25 87 GLY A C 1
ATOM 698 O O . GLY A 1 87 ? 6.601 -8.157 1.171 1.00 96.25 87 GLY A O 1
ATOM 699 N N . TYR A 1 88 ? 7.244 -9.889 -0.111 1.00 96.88 88 TYR A N 1
ATOM 700 C CA . TYR A 1 88 ? 8.255 -9.165 -0.891 1.00 96.88 88 TYR A CA 1
ATOM 701 C C . TYR A 1 88 ? 7.675 -7.950 -1.637 1.00 96.88 88 TYR A C 1
ATOM 703 O O . TYR A 1 88 ? 8.158 -6.833 -1.470 1.00 96.88 88 TYR A O 1
ATOM 711 N N . ASP A 1 89 ? 6.602 -8.161 -2.405 1.00 97.81 89 ASP A N 1
ATOM 712 C CA . ASP A 1 89 ? 5.885 -7.098 -3.118 1.00 97.81 89 ASP A CA 1
ATOM 713 C C . ASP A 1 89 ? 5.350 -6.043 -2.129 1.00 97.81 89 ASP A C 1
ATOM 715 O O . ASP A 1 89 ? 5.560 -4.851 -2.329 1.00 97.81 89 ASP A O 1
ATOM 719 N N . SER A 1 90 ? 4.719 -6.475 -1.027 1.00 98.12 90 SER A N 1
ATOM 720 C CA . SER A 1 90 ? 4.147 -5.574 -0.009 1.00 98.12 90 SER A CA 1
ATOM 721 C C . SER A 1 90 ? 5.201 -4.675 0.633 1.00 98.12 90 SER A C 1
ATOM 723 O O . SER A 1 90 ? 4.985 -3.471 0.741 1.00 98.12 90 SER A O 1
ATOM 725 N N . LEU A 1 91 ? 6.347 -5.247 1.015 1.00 96.56 91 LEU A N 1
ATOM 726 C CA . LEU A 1 91 ? 7.447 -4.515 1.638 1.00 96.56 91 LEU A CA 1
ATOM 727 C C . LEU A 1 91 ? 8.016 -3.457 0.685 1.00 96.56 91 LEU A C 1
ATOM 729 O O . LEU A 1 91 ? 8.227 -2.316 1.087 1.00 96.56 91 LEU A O 1
ATOM 733 N N . ARG A 1 92 ? 8.200 -3.798 -0.599 1.00 96.31 92 ARG A N 1
ATOM 734 C CA . ARG A 1 92 ? 8.679 -2.841 -1.611 1.00 96.31 92 ARG A CA 1
ATOM 735 C C . ARG A 1 92 ? 7.707 -1.679 -1.808 1.00 96.31 92 ARG A C 1
ATOM 737 O O . ARG A 1 92 ? 8.156 -0.533 -1.839 1.00 96.31 92 ARG A O 1
ATOM 744 N N . ILE A 1 93 ? 6.403 -1.962 -1.912 1.00 97.06 93 ILE A N 1
ATOM 745 C CA . ILE A 1 93 ? 5.368 -0.921 -2.020 1.00 97.06 93 ILE A CA 1
ATOM 746 C C . ILE A 1 93 ? 5.413 -0.016 -0.780 1.00 97.06 93 ILE A C 1
ATOM 748 O O . ILE A 1 93 ? 5.471 1.202 -0.923 1.00 97.06 93 ILE A O 1
ATOM 752 N N . GLU A 1 94 ? 5.467 -0.583 0.427 1.00 97.12 94 GLU A N 1
ATOM 753 C CA . GLU A 1 94 ? 5.489 0.187 1.676 1.00 97.12 94 GLU A CA 1
ATOM 754 C C . GLU A 1 94 ? 6.735 1.077 1.812 1.00 97.12 94 GLU A C 1
ATOM 756 O O . GLU A 1 94 ? 6.615 2.244 2.189 1.00 97.12 94 GLU A O 1
ATOM 761 N N . CYS A 1 95 ? 7.925 0.577 1.462 1.00 94.62 95 CYS A N 1
ATOM 762 C CA . CYS A 1 95 ? 9.155 1.374 1.474 1.00 94.62 95 CYS A CA 1
ATOM 763 C C . CYS A 1 95 ? 9.061 2.590 0.537 1.00 94.62 95 CYS A C 1
ATOM 765 O O . CYS A 1 95 ? 9.411 3.702 0.938 1.00 94.62 95 CYS A O 1
ATOM 767 N N . ARG A 1 96 ? 8.549 2.407 -0.688 1.00 93.56 96 ARG A N 1
ATOM 768 C CA . ARG A 1 96 ? 8.369 3.505 -1.655 1.00 93.56 96 ARG A CA 1
ATOM 769 C C . ARG A 1 96 ? 7.243 4.455 -1.240 1.00 93.56 96 ARG A C 1
ATOM 771 O O . ARG A 1 96 ? 7.422 5.663 -1.354 1.00 93.56 96 ARG A O 1
ATOM 778 N N . PHE A 1 97 ? 6.144 3.949 -0.678 1.00 94.19 97 PHE A N 1
ATOM 779 C CA . PHE A 1 97 ? 5.080 4.772 -0.096 1.00 94.19 97 PHE A CA 1
ATOM 780 C C . PHE A 1 97 ? 5.627 5.706 0.994 1.00 94.19 97 PHE A C 1
ATOM 782 O O . PHE A 1 97 ? 5.434 6.917 0.917 1.00 94.19 97 PHE A O 1
ATOM 789 N N . ARG A 1 98 ? 6.404 5.181 1.952 1.00 93.25 98 ARG A N 1
ATOM 790 C CA . ARG A 1 98 ? 7.038 6.005 2.997 1.00 93.25 98 ARG A CA 1
ATOM 791 C C . ARG A 1 98 ? 8.035 7.019 2.439 1.00 93.25 98 ARG A C 1
ATOM 793 O O . ARG A 1 98 ? 8.066 8.147 2.925 1.00 93.25 98 ARG A O 1
ATOM 800 N N . ALA A 1 99 ? 8.822 6.650 1.427 1.00 90.44 99 ALA A N 1
ATOM 801 C CA . ALA A 1 99 ? 9.752 7.573 0.775 1.00 90.44 99 ALA A CA 1
ATOM 802 C C . ALA A 1 99 ? 9.019 8.750 0.101 1.00 90.44 99 ALA A C 1
ATOM 804 O O . ALA A 1 99 ? 9.431 9.899 0.261 1.00 90.44 99 ALA A O 1
ATOM 805 N N . LEU A 1 100 ? 7.904 8.478 -0.587 1.00 89.12 100 LEU A N 1
ATOM 806 C CA . LEU A 1 100 ? 7.067 9.498 -1.225 1.00 89.12 100 LEU A CA 1
ATOM 807 C C . LEU A 1 100 ? 6.375 10.411 -0.202 1.00 89.12 100 LEU A C 1
ATOM 809 O O . LEU A 1 100 ? 6.404 11.630 -0.362 1.00 89.12 100 LEU A O 1
ATOM 813 N N . GLU A 1 101 ? 5.806 9.861 0.876 1.00 89.06 101 GLU A N 1
ATOM 814 C CA . GLU A 1 101 ? 5.205 10.680 1.940 1.00 89.06 101 GLU A CA 1
ATOM 815 C C . GLU A 1 101 ? 6.250 11.558 2.650 1.00 89.06 101 GLU A C 1
ATOM 817 O O . GLU A 1 101 ? 5.993 12.735 2.906 1.00 89.06 101 GLU A O 1
ATOM 822 N N . TYR A 1 102 ? 7.457 11.038 2.902 1.00 87.50 102 TYR A N 1
ATOM 823 C CA . TYR A 1 102 ? 8.559 11.825 3.465 1.00 87.50 102 TYR A CA 1
ATOM 824 C C . TYR A 1 102 ? 8.992 12.970 2.534 1.00 87.50 102 TYR A C 1
ATOM 826 O O . TYR A 1 102 ? 9.159 14.107 2.985 1.00 87.50 102 TYR A O 1
ATOM 834 N N . ALA A 1 103 ? 9.131 12.701 1.230 1.00 85.44 103 ALA A N 1
ATOM 835 C CA . ALA A 1 103 ? 9.463 13.722 0.236 1.00 85.44 103 ALA A CA 1
ATOM 836 C C . ALA A 1 103 ? 8.380 14.816 0.165 1.00 85.44 103 ALA A C 1
ATOM 838 O O . ALA A 1 103 ? 8.697 16.006 0.256 1.00 85.44 103 ALA A O 1
ATOM 839 N N . ARG A 1 104 ? 7.097 14.419 0.116 1.00 85.25 104 ARG A N 1
ATOM 840 C CA . ARG A 1 104 ? 5.938 15.328 0.123 1.00 85.25 104 ARG A CA 1
ATOM 841 C C . ARG A 1 104 ? 5.939 16.249 1.346 1.00 85.25 104 ARG A C 1
ATOM 843 O O . ARG A 1 104 ? 5.737 17.452 1.201 1.00 85.25 104 ARG A O 1
ATOM 850 N N . GLN A 1 105 ? 6.187 15.710 2.541 1.00 82.75 105 GLN A N 1
ATOM 851 C CA . GLN A 1 105 ? 6.195 16.478 3.795 1.00 82.75 105 GLN A CA 1
ATOM 852 C C . GLN A 1 105 ? 7.330 17.506 3.880 1.00 82.75 105 GLN A C 1
ATOM 854 O O . GLN A 1 105 ? 7.203 18.503 4.589 1.00 82.75 105 GLN A O 1
ATOM 859 N N . ARG A 1 106 ? 8.448 17.271 3.185 1.00 80.25 106 ARG A N 1
ATOM 860 C CA . ARG A 1 106 ? 9.658 18.098 3.297 1.00 80.25 106 ARG A CA 1
ATOM 861 C C . ARG A 1 106 ? 9.773 19.186 2.223 1.00 80.25 106 ARG A C 1
ATOM 863 O O . ARG A 1 106 ? 10.754 19.923 2.247 1.00 80.25 106 ARG A O 1
ATOM 870 N N . SER A 1 107 ? 8.810 19.259 1.293 1.00 66.88 107 SER A N 1
ATOM 871 C CA . SER A 1 107 ? 8.791 20.151 0.114 1.00 66.88 107 SER A CA 1
ATOM 872 C C . SER A 1 107 ? 10.122 20.205 -0.646 1.00 66.88 107 SER A C 1
ATOM 874 O O . SER A 1 107 ? 10.485 21.237 -1.210 1.00 66.88 107 SER A O 1
ATOM 876 N N . ASN A 1 108 ? 10.885 19.115 -0.597 1.00 60.00 108 ASN A N 1
ATOM 877 C CA . ASN A 1 108 ? 12.253 19.063 -1.081 1.00 60.00 108 ASN A CA 1
ATOM 878 C C . ASN A 1 108 ? 12.235 18.320 -2.411 1.00 60.00 108 ASN A C 1
ATOM 880 O O . ASN A 1 108 ? 11.762 17.185 -2.463 1.00 60.00 108 ASN A O 1
ATOM 884 N N . SER A 1 109 ? 12.777 18.938 -3.458 1.00 56.12 109 SER A N 1
ATOM 885 C CA . SER A 1 109 ? 13.048 18.283 -4.735 1.00 56.12 109 SER A CA 1
ATOM 886 C C . SER A 1 109 ? 14.183 17.271 -4.556 1.00 56.12 109 SER A C 1
ATOM 888 O O . SER A 1 109 ? 15.336 17.542 -4.887 1.00 56.12 109 SER A O 1
ATOM 890 N N . VAL A 1 110 ? 13.866 16.120 -3.962 1.00 57.81 110 VAL A N 1
ATOM 891 C CA . VAL A 1 110 ? 14.634 14.901 -4.216 1.00 57.81 110 VAL A CA 1
ATOM 892 C C . VAL A 1 110 ? 14.418 14.602 -5.691 1.00 57.81 110 VAL A C 1
ATOM 894 O O . VAL A 1 110 ? 13.270 14.618 -6.134 1.00 57.81 110 VAL A O 1
ATOM 897 N N . GLU A 1 111 ? 15.495 14.415 -6.451 1.00 54.44 111 GLU A N 1
ATOM 898 C CA . GLU A 1 111 ? 15.379 14.136 -7.882 1.00 54.44 111 GLU A CA 1
ATOM 899 C C . GLU A 1 111 ? 14.537 12.873 -8.058 1.00 54.44 111 GLU 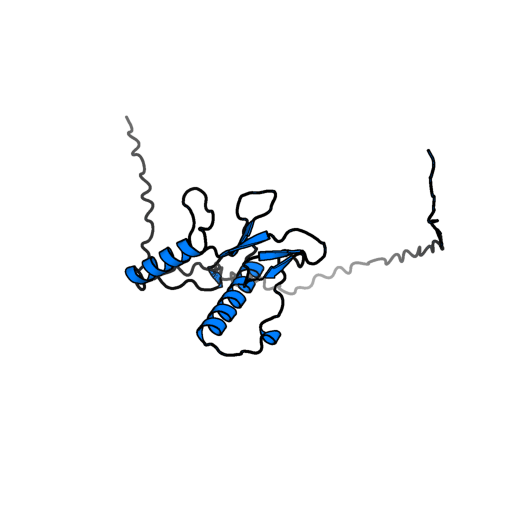A C 1
ATOM 901 O O . GLU A 1 111 ? 14.859 11.817 -7.507 1.00 54.44 111 GLU A O 1
ATOM 906 N N . GLU A 1 112 ? 13.393 13.023 -8.734 1.00 54.91 112 GLU A N 1
ATOM 907 C CA . GLU A 1 112 ? 12.352 11.996 -8.732 1.00 54.91 112 GLU A CA 1
ATOM 908 C C . GLU A 1 112 ? 12.892 10.685 -9.318 1.00 54.91 112 GLU A C 1
ATOM 910 O O . GLU A 1 112 ? 12.551 9.623 -8.820 1.00 54.91 112 GLU A O 1
ATOM 915 N N . GLU A 1 113 ? 13.825 10.766 -10.269 1.00 55.41 113 GLU A N 1
ATOM 916 C CA . GLU A 1 11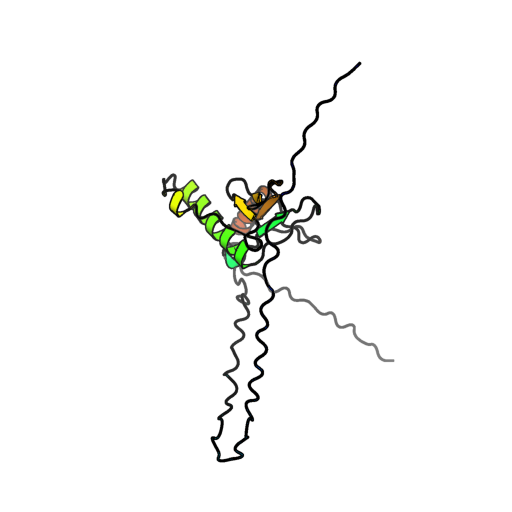3 ? 14.407 9.662 -11.042 1.00 55.41 113 GLU A CA 1
ATOM 917 C C . GLU A 1 113 ? 15.035 8.530 -10.203 1.00 55.41 113 GLU A C 1
ATOM 919 O O . GLU A 1 113 ? 14.777 7.361 -10.481 1.00 55.41 113 GLU A O 1
ATOM 924 N N . ASP A 1 114 ? 15.807 8.835 -9.151 1.00 55.44 114 ASP A N 1
ATOM 925 C CA . ASP A 1 114 ? 16.438 7.806 -8.288 1.00 55.44 114 ASP A CA 1
ATOM 926 C C . ASP A 1 114 ? 15.416 7.178 -7.315 1.00 55.44 114 ASP A C 1
ATOM 928 O O . ASP A 1 114 ? 15.557 6.063 -6.806 1.00 55.44 114 ASP A O 1
ATOM 932 N N . ILE A 1 115 ? 14.320 7.904 -7.097 1.00 59.62 115 ILE A N 1
ATOM 933 C CA . ILE A 1 115 ? 13.130 7.453 -6.391 1.00 59.62 115 ILE A CA 1
ATOM 934 C C . ILE A 1 115 ? 12.283 6.571 -7.340 1.00 59.62 115 ILE A C 1
ATOM 936 O O . ILE A 1 115 ? 11.727 5.568 -6.889 1.00 59.62 115 ILE A O 1
ATOM 940 N N . ASP A 1 116 ? 12.236 6.870 -8.643 1.00 59.12 116 ASP A N 1
ATOM 941 C CA . ASP A 1 116 ? 11.295 6.335 -9.644 1.00 59.12 116 ASP A CA 1
ATOM 942 C C . ASP A 1 116 ? 11.642 4.978 -10.271 1.00 59.12 116 ASP A C 1
ATOM 944 O O . ASP A 1 116 ? 11.182 4.626 -11.354 1.00 59.12 116 ASP A O 1
ATOM 948 N N . ALA A 1 117 ? 12.383 4.133 -9.556 1.00 73.06 117 ALA A N 1
ATOM 949 C CA . ALA A 1 117 ? 12.512 2.731 -9.933 1.00 73.06 117 ALA A CA 1
ATOM 950 C C . ALA A 1 117 ? 11.140 2.017 -9.855 1.00 73.06 117 ALA A C 1
ATOM 952 O O . ALA A 1 117 ? 10.726 1.586 -8.771 1.00 73.06 117 ALA A O 1
ATOM 953 N N . ASN A 1 118 ? 10.443 1.866 -10.997 1.00 85.62 118 ASN A N 1
ATOM 954 C CA . ASN A 1 118 ? 9.116 1.236 -11.082 1.00 85.62 118 ASN A CA 1
ATOM 955 C C . ASN A 1 118 ? 9.076 -0.080 -10.293 1.00 85.62 118 ASN A C 1
ATOM 957 O O . ASN A 1 118 ? 9.796 -1.048 -10.579 1.00 85.62 118 ASN A O 1
ATOM 961 N N . ILE A 1 119 ? 8.198 -0.142 -9.290 1.00 94.62 119 ILE A N 1
ATOM 962 C CA . ILE A 1 119 ? 8.001 -1.368 -8.523 1.00 94.62 119 ILE A CA 1
ATOM 963 C C . ILE A 1 119 ? 7.172 -2.315 -9.372 1.00 94.62 119 ILE A C 1
ATOM 965 O O . ILE A 1 119 ? 6.007 -2.061 -9.661 1.00 94.62 119 ILE A O 1
ATOM 969 N N . HIS A 1 120 ? 7.789 -3.432 -9.725 1.00 95.94 120 HIS A N 1
ATOM 970 C CA . HIS A 1 120 ? 7.148 -4.528 -10.425 1.00 95.94 120 HIS A CA 1
ATOM 971 C C . HIS A 1 120 ? 6.684 -5.586 -9.415 1.00 95.94 120 HIS A C 1
ATOM 973 O O . HIS A 1 120 ? 7.459 -5.995 -8.546 1.00 95.94 120 HIS A O 1
ATOM 979 N N . VAL A 1 121 ? 5.434 -6.033 -9.540 1.00 97.25 121 VAL A N 1
ATOM 980 C CA . VAL A 1 121 ? 4.743 -6.960 -8.624 1.00 97.25 121 VAL A CA 1
ATOM 981 C C . VAL A 1 121 ? 4.098 -8.120 -9.383 1.00 97.25 121 VAL A C 1
ATOM 983 O O . VAL A 1 121 ? 4.059 -8.133 -10.616 1.00 97.25 121 VAL A O 1
ATOM 986 N N . ARG A 1 122 ? 3.603 -9.130 -8.653 1.00 95.88 122 ARG A N 1
ATOM 987 C CA . ARG A 1 122 ? 3.010 -10.360 -9.223 1.00 95.88 122 ARG A CA 1
ATOM 988 C C . ARG A 1 122 ? 3.928 -11.033 -10.260 1.00 95.88 122 ARG A C 1
ATOM 990 O O . ARG A 1 122 ? 3.461 -11.484 -11.303 1.00 95.88 122 ARG A O 1
ATOM 997 N N . GLY A 1 123 ? 5.232 -11.087 -9.981 1.00 95.38 123 GLY A N 1
ATOM 998 C CA . GLY A 1 123 ? 6.221 -11.708 -10.873 1.00 95.38 123 GLY A CA 1
ATOM 999 C C . GLY A 1 123 ? 6.555 -10.889 -12.126 1.00 95.38 123 GLY A C 1
ATOM 1000 O O . GLY A 1 123 ? 6.852 -11.474 -13.160 1.00 95.38 123 GLY A O 1
ATOM 1001 N N . GLY A 1 124 ? 6.479 -9.556 -12.058 1.00 95.94 124 GLY A N 1
ATOM 1002 C CA . GLY A 1 124 ? 6.826 -8.668 -13.178 1.00 95.94 124 GLY A CA 1
ATOM 1003 C C . GLY A 1 124 ? 5.654 -8.284 -14.082 1.00 95.94 124 GLY A C 1
ATOM 1004 O O . GLY A 1 124 ? 5.810 -7.450 -14.963 1.00 95.94 124 GLY A O 1
ATOM 1005 N N . LEU A 1 125 ? 4.473 -8.865 -13.859 1.00 96.81 125 LEU A N 1
ATOM 1006 C CA . LEU A 1 125 ? 3.300 -8.689 -14.719 1.00 96.81 125 LEU A CA 1
ATOM 1007 C C . LEU A 1 125 ? 2.626 -7.315 -14.586 1.00 96.81 125 LEU A C 1
ATOM 1009 O O . LEU A 1 125 ? 1.935 -6.880 -15.508 1.00 96.81 125 LEU A O 1
ATOM 1013 N N . TYR A 1 126 ? 2.804 -6.660 -13.439 1.00 97.75 126 TYR A N 1
ATOM 1014 C CA . TYR A 1 126 ? 2.223 -5.357 -13.135 1.00 97.75 126 TYR A CA 1
ATOM 1015 C C . TYR A 1 126 ? 3.275 -4.412 -12.554 1.00 97.75 126 TYR A C 1
ATOM 1017 O O . TYR A 1 126 ? 4.088 -4.831 -11.731 1.00 97.75 126 TYR A O 1
ATOM 1025 N N . GLU A 1 127 ? 3.200 -3.139 -12.922 1.00 97.06 127 GLU A N 1
ATOM 1026 C CA . GLU A 1 127 ? 3.902 -2.032 -12.268 1.00 97.06 127 GLU A CA 1
ATOM 1027 C C . GLU A 1 127 ? 2.978 -1.323 -11.265 1.00 97.06 127 GLU A C 1
ATOM 1029 O O . GLU A 1 127 ? 1.751 -1.396 -11.385 1.00 97.06 127 GLU A O 1
ATOM 1034 N N . VAL A 1 128 ? 3.552 -0.658 -10.260 1.00 97.12 128 VAL A N 1
ATOM 1035 C CA . VAL A 1 128 ? 2.819 0.032 -9.188 1.00 97.12 128 VAL A CA 1
ATOM 1036 C C . VAL A 1 128 ? 2.933 1.547 -9.328 1.00 97.12 128 VAL A C 1
ATOM 1038 O O . VAL A 1 128 ? 4.021 2.104 -9.204 1.00 97.12 128 VAL A O 1
ATOM 1041 N N . ASP A 1 129 ? 1.785 2.208 -9.456 1.00 95.25 129 ASP A N 1
ATOM 1042 C CA . ASP A 1 129 ? 1.621 3.646 -9.267 1.00 95.25 129 ASP A CA 1
ATOM 1043 C C . ASP A 1 129 ? 1.101 3.890 -7.841 1.00 95.25 129 ASP A C 1
ATOM 1045 O O . ASP A 1 129 ? -0.085 3.714 -7.539 1.00 95.25 129 ASP A O 1
ATOM 1049 N N . ILE A 1 130 ? 2.007 4.264 -6.936 1.00 93.94 130 ILE A N 1
ATOM 1050 C CA . ILE A 1 130 ? 1.654 4.537 -5.536 1.00 93.94 130 ILE A CA 1
ATOM 1051 C C . ILE A 1 130 ? 0.859 5.841 -5.410 1.00 93.94 130 ILE A C 1
ATOM 1053 O O . ILE A 1 130 ? -0.105 5.896 -4.645 1.00 93.94 130 ILE A O 1
ATOM 1057 N N . THR A 1 131 ? 1.212 6.865 -6.189 1.00 91.12 131 THR A N 1
ATOM 1058 C CA . THR A 1 131 ? 0.583 8.193 -6.152 1.00 91.12 131 THR A CA 1
ATOM 1059 C C . THR A 1 131 ? -0.912 8.118 -6.460 1.00 91.12 131 THR A C 1
ATOM 1061 O O . THR A 1 131 ? -1.713 8.733 -5.760 1.00 91.12 131 THR A O 1
ATOM 1064 N N . ASN A 1 132 ? -1.305 7.314 -7.452 1.00 93.25 132 ASN A N 1
ATOM 1065 C CA . ASN A 1 132 ? -2.707 7.047 -7.786 1.00 93.25 132 ASN A CA 1
ATOM 1066 C C . ASN A 1 132 ? -3.276 5.780 -7.118 1.00 93.25 132 ASN A C 1
ATOM 1068 O O . ASN A 1 132 ? -4.421 5.413 -7.403 1.00 93.25 132 ASN A O 1
ATOM 1072 N N . SER A 1 133 ? -2.492 5.111 -6.261 1.00 95.44 133 SER A N 1
ATOM 1073 C CA . SER A 1 133 ? -2.825 3.856 -5.570 1.00 95.44 133 SER A CA 1
ATOM 1074 C C . SER A 1 133 ? -3.415 2.793 -6.506 1.00 95.44 133 SER A C 1
ATOM 1076 O O . SER A 1 133 ? -4.485 2.224 -6.265 1.00 95.44 133 SER A O 1
ATOM 1078 N N . LYS A 1 134 ? -2.699 2.507 -7.601 1.00 96.75 134 LYS A N 1
ATOM 1079 C CA . LYS A 1 134 ? -3.082 1.535 -8.636 1.00 96.75 134 LYS A CA 1
ATOM 1080 C C . LYS A 1 134 ? -1.908 0.668 -9.084 1.00 96.75 134 LYS A C 1
ATOM 1082 O O . LYS A 1 134 ? -0.746 1.012 -8.911 1.00 96.75 134 LYS A O 1
ATOM 1087 N N . ILE A 1 135 ? -2.234 -0.456 -9.716 1.00 97.38 135 ILE A N 1
ATOM 1088 C CA . ILE A 1 135 ? -1.295 -1.256 -10.504 1.00 97.38 135 ILE A CA 1
ATOM 1089 C C . ILE A 1 135 ? -1.717 -1.317 -11.967 1.00 97.38 135 ILE A C 1
ATOM 1091 O O . ILE A 1 135 ? -2.906 -1.427 -12.280 1.00 97.38 135 ILE A O 1
ATOM 1095 N N . HIS A 1 136 ? -0.732 -1.268 -12.856 1.00 96.88 136 HIS A N 1
ATOM 1096 C CA . HIS A 1 136 ? -0.904 -1.216 -14.303 1.00 96.88 136 HIS A CA 1
ATOM 1097 C C . HIS A 1 136 ? -0.265 -2.458 -14.944 1.00 96.88 136 HIS A C 1
ATOM 1099 O O . HIS A 1 136 ? 0.806 -2.874 -14.509 1.00 96.88 136 HIS A O 1
ATOM 1105 N N . PRO A 1 137 ? -0.921 -3.116 -15.916 1.00 97.25 137 PRO A N 1
ATOM 1106 C CA . PRO A 1 137 ? -0.344 -4.273 -16.596 1.00 97.25 137 PRO A CA 1
ATOM 1107 C C . PRO A 1 137 ? 0.819 -3.857 -17.506 1.00 97.25 137 PRO A C 1
ATOM 1109 O O . PRO A 1 137 ? 0.664 -2.958 -18.328 1.00 97.25 137 PRO A O 1
ATOM 1112 N N . VAL A 1 138 ? 1.960 -4.542 -17.394 1.00 96.62 138 VAL A N 1
ATOM 1113 C CA . VAL A 1 138 ? 3.194 -4.178 -18.121 1.00 96.62 138 VAL A CA 1
ATOM 1114 C C . VAL A 1 138 ? 3.155 -4.644 -19.580 1.00 96.62 138 VAL A C 1
ATOM 1116 O O . VAL A 1 138 ? 3.510 -3.903 -20.492 1.00 96.62 138 VAL A O 1
ATOM 1119 N N . TYR A 1 139 ? 2.704 -5.880 -19.822 1.00 96.50 139 TYR A N 1
ATOM 1120 C CA . TYR A 1 139 ? 2.841 -6.536 -21.133 1.00 96.50 139 TYR A CA 1
ATOM 1121 C C . TYR A 1 139 ? 1.572 -6.515 -21.999 1.00 96.50 139 TYR A C 1
ATOM 1123 O O . TYR A 1 139 ? 1.581 -7.031 -23.116 1.00 96.50 139 TYR A O 1
ATOM 1131 N N . TRP A 1 140 ? 0.464 -5.950 -21.513 1.00 96.88 140 TRP A N 1
ATOM 1132 C CA . TRP A 1 140 ? -0.792 -5.879 -22.264 1.00 96.88 140 TRP A CA 1
ATOM 1133 C C . TRP A 1 140 ? -1.580 -4.614 -21.942 1.00 96.88 140 TRP A C 1
ATOM 1135 O O . TRP A 1 140 ? -1.546 -4.098 -20.830 1.00 96.88 140 TRP A O 1
ATOM 1145 N N . LYS A 1 141 ? -2.372 -4.140 -22.909 1.00 95.31 141 LYS A N 1
ATOM 1146 C CA . LYS A 1 141 ? -3.332 -3.057 -22.675 1.00 95.31 141 LYS A CA 1
ATOM 1147 C C . LYS A 1 141 ? -4.507 -3.614 -21.873 1.00 95.31 141 LYS A C 1
ATOM 1149 O O . LYS A 1 141 ? -5.317 -4.371 -22.402 1.00 95.31 141 LYS A O 1
ATOM 1154 N N . GLY A 1 142 ? -4.585 -3.254 -20.598 1.00 93.56 142 GLY A N 1
ATOM 1155 C CA . GLY A 1 142 ? -5.640 -3.684 -19.686 1.00 93.56 142 GLY A CA 1
ATOM 1156 C C . GLY A 1 142 ? -6.037 -2.583 -18.709 1.00 93.56 142 GLY A C 1
ATOM 1157 O O . GLY A 1 142 ? -5.432 -1.512 -18.671 1.00 93.56 142 GLY A O 1
ATOM 1158 N N . LYS A 1 143 ? -7.079 -2.846 -17.920 1.00 94.12 143 LYS A N 1
ATOM 1159 C CA . LYS A 1 143 ? -7.530 -1.936 -16.867 1.00 94.12 143 LYS A CA 1
ATOM 1160 C C . LYS A 1 143 ? -6.535 -1.943 -15.699 1.00 94.12 143 LYS A C 1
ATOM 1162 O O . LYS A 1 143 ? -6.026 -3.001 -15.331 1.00 94.12 143 LYS A O 1
ATOM 1167 N N . SER A 1 144 ? -6.287 -0.774 -15.108 1.00 95.62 144 SER A N 1
ATOM 1168 C CA . SER A 1 144 ? -5.529 -0.676 -13.862 1.00 95.62 144 SER A CA 1
ATOM 1169 C C . SER A 1 144 ? -6.390 -1.068 -12.660 1.00 95.62 144 SER A C 1
ATOM 1171 O O . SER A 1 144 ? -7.567 -0.707 -12.560 1.00 95.62 144 SER A O 1
ATOM 1173 N N . LEU A 1 145 ? -5.799 -1.837 -11.749 1.00 96.62 145 LEU A N 1
ATOM 1174 C CA . LEU A 1 145 ? -6.472 -2.345 -10.554 1.00 96.62 145 LEU A CA 1
ATOM 1175 C C . LEU A 1 145 ? -6.108 -1.459 -9.357 1.00 96.62 145 LEU A C 1
ATOM 1177 O O . LEU A 1 145 ? -4.938 -1.098 -9.228 1.00 96.62 145 LEU A O 1
ATOM 1181 N N . PRO A 1 146 ? -7.052 -1.097 -8.473 1.00 97.00 146 PRO A N 1
ATOM 1182 C CA . PRO A 1 146 ? -6.726 -0.320 -7.285 1.00 97.00 146 PRO A CA 1
ATOM 1183 C C . PRO A 1 146 ? -5.937 -1.175 -6.288 1.00 97.00 146 PRO A C 1
ATOM 1185 O O . PRO A 1 146 ? -6.144 -2.394 -6.199 1.00 97.00 146 PRO A O 1
ATOM 1188 N N . ILE A 1 147 ? -5.071 -0.517 -5.520 1.00 97.62 147 ILE A N 1
ATOM 1189 C CA . ILE A 1 147 ? -4.355 -1.095 -4.380 1.00 97.62 147 ILE A CA 1
ATOM 1190 C C . ILE A 1 147 ? -4.715 -0.382 -3.077 1.00 97.62 147 ILE A C 1
ATOM 1192 O O . ILE A 1 147 ? -5.199 0.745 -3.095 1.00 97.62 147 ILE A O 1
ATOM 1196 N N . LEU A 1 148 ? -4.502 -1.060 -1.950 1.00 97.69 148 LEU A N 1
ATOM 1197 C CA . LEU A 1 148 ? -4.849 -0.560 -0.622 1.00 97.69 148 LEU A CA 1
ATOM 1198 C C . LEU A 1 148 ? -3.841 -1.038 0.433 1.00 97.69 148 LEU A C 1
ATOM 1200 O O . LEU A 1 148 ? -3.405 -2.194 0.423 1.00 97.69 148 LEU A O 1
ATOM 1204 N N . ARG A 1 149 ? -3.487 -0.135 1.348 1.00 97.69 149 ARG A N 1
ATOM 1205 C CA . ARG A 1 149 ? -2.573 -0.359 2.474 1.00 97.69 149 ARG A CA 1
ATOM 1206 C C . ARG A 1 149 ? -3.351 -0.928 3.663 1.00 97.69 149 ARG A C 1
ATOM 1208 O O . ARG A 1 149 ? -4.187 -0.239 4.235 1.00 97.69 149 ARG A O 1
ATOM 1215 N N . GLY A 1 150 ? -3.104 -2.183 4.031 1.00 96.50 150 GLY A N 1
ATOM 1216 C CA . GLY A 1 150 ? -3.826 -2.850 5.116 1.00 96.50 150 GLY A CA 1
ATOM 1217 C C . GLY A 1 150 ? -3.185 -2.618 6.480 1.00 96.50 150 GLY A C 1
ATOM 1218 O O . GLY A 1 150 ? -2.331 -3.403 6.887 1.00 96.50 150 GLY A O 1
ATOM 1219 N N . THR A 1 151 ? -3.617 -1.567 7.178 1.00 95.69 151 THR A N 1
ATOM 1220 C CA . THR A 1 151 ? -3.304 -1.312 8.601 1.00 95.69 151 THR A CA 1
ATOM 1221 C C . THR A 1 151 ? -4.455 -1.732 9.517 1.00 95.69 151 THR A C 1
ATOM 1223 O O . THR A 1 151 ? -4.235 -2.401 10.521 1.00 95.69 151 THR A O 1
ATOM 1226 N N . TRP A 1 152 ? -5.691 -1.406 9.130 1.00 96.38 152 TRP A N 1
ATOM 1227 C CA . TRP A 1 152 ? -6.924 -1.761 9.838 1.00 96.38 152 TRP A CA 1
ATOM 1228 C C . TRP A 1 152 ? -7.803 -2.674 8.984 1.00 96.38 152 TRP A C 1
ATOM 1230 O O . TRP A 1 152 ? -7.809 -2.577 7.755 1.00 96.38 152 TRP A O 1
ATOM 1240 N N . PHE A 1 153 ? -8.558 -3.561 9.635 1.00 96.25 153 PHE A N 1
ATOM 1241 C CA . PHE A 1 153 ? -9.342 -4.608 8.977 1.00 96.25 153 PHE A CA 1
ATOM 1242 C C . PHE A 1 153 ? -10.776 -4.650 9.503 1.00 96.25 153 PHE A C 1
ATOM 1244 O O . PHE A 1 153 ? -11.026 -4.441 10.688 1.00 96.25 153 PHE A O 1
ATOM 1251 N N . VAL A 1 154 ? -11.723 -4.951 8.615 1.00 95.19 154 VAL A N 1
ATOM 1252 C CA . VAL A 1 154 ? -13.135 -5.139 8.963 1.00 95.19 154 VAL A CA 1
ATOM 1253 C C . VAL A 1 154 ? -13.326 -6.516 9.601 1.00 95.19 154 VAL A C 1
ATOM 1255 O O . VAL A 1 154 ? -13.066 -7.543 8.961 1.00 95.19 154 VAL A O 1
ATOM 1258 N N . ASP A 1 155 ? -13.816 -6.529 10.842 1.00 92.44 155 ASP A N 1
ATOM 1259 C CA . ASP A 1 155 ? -14.082 -7.748 11.612 1.00 92.44 155 ASP A CA 1
ATOM 1260 C C . ASP A 1 155 ? -15.016 -8.727 10.869 1.00 92.44 155 ASP A C 1
ATOM 1262 O O . ASP A 1 155 ? -15.812 -8.346 10.005 1.00 92.44 155 ASP A O 1
ATOM 1266 N N . GLY A 1 156 ? -14.847 -10.023 11.131 1.00 94.06 156 GLY A N 1
ATOM 1267 C CA . GLY A 1 156 ? -15.515 -11.136 10.452 1.00 94.06 156 GLY A CA 1
ATOM 1268 C C . GLY A 1 156 ? -15.112 -11.357 8.984 1.00 94.06 156 GLY A C 1
ATOM 1269 O O . GLY A 1 156 ? -15.089 -12.497 8.526 1.00 94.06 156 GLY A O 1
ATOM 1270 N N . THR A 1 157 ? -14.764 -10.305 8.234 1.00 92.44 157 THR A N 1
ATOM 1271 C CA . THR A 1 157 ? -14.401 -10.406 6.804 1.00 92.44 157 THR A CA 1
ATOM 1272 C C . THR A 1 157 ? -12.895 -10.455 6.549 1.00 92.44 157 THR A C 1
ATOM 1274 O O . THR A 1 157 ? -12.469 -10.955 5.503 1.00 92.44 157 THR A O 1
ATOM 1277 N N . GLY A 1 158 ? -12.085 -9.902 7.460 1.00 92.50 158 GLY A N 1
ATOM 1278 C CA . GLY A 1 158 ? -10.635 -9.766 7.289 1.00 92.50 158 GLY A CA 1
ATOM 1279 C C . GLY A 1 158 ? -10.238 -8.926 6.068 1.00 92.50 158 GLY A C 1
ATOM 1280 O O . GLY A 1 158 ? -9.147 -9.099 5.528 1.00 92.50 158 GLY A O 1
ATOM 1281 N N . GLN A 1 159 ? -11.134 -8.071 5.565 1.00 95.81 159 GLN A N 1
ATOM 1282 C CA . GLN A 1 159 ? -10.836 -7.166 4.455 1.00 95.81 159 GLN A CA 1
ATOM 1283 C C . GLN A 1 159 ? -10.161 -5.892 4.980 1.00 95.81 159 GLN A C 1
ATOM 1285 O O . GLN A 1 159 ? -10.591 -5.390 6.020 1.00 95.81 159 GLN A O 1
ATOM 1290 N N . PRO A 1 160 ? -9.133 -5.361 4.291 1.00 96.69 160 PRO A N 1
ATOM 1291 C CA . PRO A 1 160 ? -8.537 -4.079 4.650 1.00 96.69 160 PRO A CA 1
ATOM 1292 C C . PRO A 1 160 ? -9.591 -2.969 4.574 1.00 96.69 160 PRO A C 1
ATOM 1294 O O . PRO A 1 160 ? -10.437 -2.954 3.673 1.00 96.69 160 PRO A O 1
ATOM 1297 N N . LEU A 1 161 ? -9.537 -2.060 5.542 1.00 95.94 161 LEU A N 1
ATOM 1298 C CA . LEU A 1 161 ? -10.373 -0.870 5.607 1.00 95.94 161 LEU A CA 1
ATOM 1299 C C . LEU A 1 161 ? -9.853 0.204 4.638 1.00 95.94 161 LEU A C 1
ATOM 1301 O O . LEU A 1 161 ? -8.653 0.290 4.390 1.00 95.94 161 LEU A O 1
ATOM 1305 N N . GLU A 1 162 ? -10.761 1.023 4.105 1.00 94.62 162 GLU A N 1
ATOM 1306 C CA . GLU A 1 162 ? -10.430 2.115 3.181 1.00 94.62 162 GLU A CA 1
ATOM 1307 C C . GLU A 1 162 ? -9.430 3.113 3.792 1.00 94.62 162 GLU A C 1
ATOM 1309 O O . GLU A 1 162 ? -9.462 3.369 5.002 1.00 94.62 162 GLU A O 1
ATOM 1314 N N . TYR A 1 163 ? -8.552 3.679 2.956 1.00 92.75 163 TYR A N 1
ATOM 1315 C CA . TYR A 1 163 ? -7.354 4.389 3.417 1.00 92.75 163 TYR A CA 1
ATOM 1316 C C . TYR A 1 163 ? -7.665 5.521 4.408 1.00 92.75 163 TYR A C 1
ATOM 1318 O O . TYR A 1 163 ? -7.082 5.554 5.491 1.00 92.75 163 TYR A O 1
ATOM 1326 N N . GLU A 1 164 ? -8.628 6.391 4.091 1.00 93.94 164 GLU A N 1
ATOM 1327 C CA . GLU A 1 164 ? -9.001 7.545 4.925 1.00 93.94 164 GLU A CA 1
ATOM 1328 C C . GLU A 1 164 ? -9.464 7.133 6.332 1.00 93.94 164 GLU A C 1
ATOM 1330 O O . GLU A 1 164 ? -8.993 7.679 7.332 1.00 93.94 164 GLU A O 1
ATOM 1335 N N . TYR A 1 165 ? -10.329 6.117 6.431 1.00 95.62 165 TYR A N 1
ATOM 1336 C CA . TYR A 1 165 ? -10.799 5.608 7.722 1.00 95.62 165 TYR A CA 1
ATOM 1337 C C . TYR A 1 165 ? -9.689 4.876 8.481 1.00 95.62 165 TYR A C 1
ATOM 1339 O O . TYR A 1 165 ? -9.580 5.025 9.697 1.00 95.62 165 TYR A O 1
ATOM 1347 N N . SER A 1 166 ? -8.839 4.117 7.780 1.00 95.44 166 SER A N 1
ATOM 1348 C CA . SER A 1 166 ? -7.694 3.432 8.391 1.00 95.44 166 SER A CA 1
ATOM 1349 C C . SER A 1 166 ? -6.686 4.422 8.989 1.00 95.44 166 SER A C 1
ATOM 1351 O O . SER A 1 166 ? -6.157 4.181 10.071 1.00 95.44 166 SER A O 1
ATOM 1353 N N . LEU A 1 167 ? -6.472 5.567 8.329 1.00 93.62 167 LEU A N 1
ATOM 1354 C CA . LEU A 1 167 ? -5.593 6.637 8.790 1.00 93.62 167 LEU A CA 1
ATOM 1355 C C . LEU A 1 167 ? -6.168 7.335 10.028 1.00 93.62 167 LEU A C 1
ATOM 1357 O O . LEU A 1 167 ? -5.439 7.577 10.989 1.00 93.62 167 LEU A O 1
ATOM 1361 N N . GLN A 1 168 ? -7.476 7.615 10.034 1.00 96.44 168 GLN A N 1
ATOM 1362 C CA . GLN A 1 168 ? -8.144 8.208 11.194 1.00 96.44 168 GLN A CA 1
ATOM 1363 C C . GLN A 1 168 ? -8.110 7.271 12.410 1.00 96.44 168 GLN A C 1
ATOM 1365 O O . GLN A 1 168 ? -7.783 7.720 13.509 1.00 96.44 168 GLN A O 1
ATOM 1370 N N . LEU A 1 169 ? -8.409 5.979 12.224 1.00 96.69 169 LEU A N 1
ATOM 1371 C CA . LEU A 1 169 ? -8.339 4.985 13.298 1.00 96.69 169 LEU A CA 1
ATOM 1372 C C . LEU A 1 169 ? -6.921 4.843 13.851 1.00 96.69 169 LEU A C 1
ATOM 1374 O O . LEU A 1 169 ? -6.758 4.832 15.067 1.00 96.69 169 LEU A O 1
ATOM 1378 N N . GLU A 1 170 ? -5.905 4.797 12.986 1.00 95.31 170 GLU A N 1
ATOM 1379 C CA . GLU A 1 170 ? -4.505 4.721 13.408 1.00 95.31 170 GLU A CA 1
ATOM 1380 C C . GLU A 1 170 ? -4.091 5.948 14.226 1.00 95.31 170 GLU A C 1
ATOM 1382 O O . GLU A 1 170 ? -3.496 5.814 15.295 1.00 95.31 170 GLU A O 1
ATOM 1387 N N . GLN A 1 171 ? -4.461 7.152 13.780 1.00 95.12 171 GLN A N 1
ATOM 1388 C CA . GLN A 1 171 ? -4.157 8.384 14.502 1.00 95.12 171 GLN A CA 1
ATOM 1389 C C . GLN A 1 171 ? -4.821 8.411 15.888 1.00 95.12 171 GLN A C 1
ATOM 1391 O O . GLN A 1 171 ? -4.171 8.751 16.882 1.00 95.12 171 GLN A O 1
ATOM 1396 N N . ASP A 1 172 ? -6.094 8.026 15.982 1.00 97.12 172 ASP A N 1
ATOM 1397 C CA . ASP A 1 172 ? -6.835 7.938 17.244 1.00 97.12 172 ASP A CA 1
ATOM 1398 C C . ASP A 1 172 ? -6.279 6.847 18.173 1.00 97.12 172 ASP A C 1
ATOM 1400 O O . ASP A 1 172 ? -6.197 7.047 19.389 1.00 97.12 172 ASP A O 1
ATOM 1404 N N . HIS A 1 173 ? -5.886 5.704 17.608 1.00 94.62 173 HIS A N 1
ATOM 1405 C CA . HIS A 1 173 ? -5.281 4.583 18.318 1.00 94.62 173 HIS A CA 1
ATOM 1406 C C . HIS A 1 173 ? -3.918 4.972 18.901 1.00 94.62 173 HIS A C 1
ATOM 1408 O O . HIS A 1 173 ? -3.712 4.858 20.107 1.00 94.62 173 HIS A O 1
ATOM 1414 N N . LEU A 1 174 ? -3.016 5.539 18.099 1.00 95.19 174 LEU A N 1
ATOM 1415 C CA . LEU A 1 174 ? -1.720 6.011 18.586 1.00 95.19 174 LEU A CA 1
ATOM 1416 C C . LEU A 1 174 ? -1.878 7.131 19.625 1.00 95.19 174 LEU A C 1
ATOM 1418 O O . LEU A 1 174 ? -1.197 7.114 20.645 1.00 95.19 174 LEU A O 1
ATOM 1422 N N . THR A 1 175 ? -2.814 8.064 19.437 1.00 96.56 175 THR A N 1
ATOM 1423 C CA . THR A 1 175 ? -3.059 9.151 20.409 1.00 96.56 175 THR A CA 1
ATOM 1424 C C . THR A 1 175 ? -3.467 8.623 21.787 1.00 96.56 175 THR A C 1
ATOM 1426 O O . THR A 1 175 ? -3.069 9.188 22.804 1.00 96.56 175 THR A O 1
ATOM 1429 N N . LYS A 1 176 ? -4.264 7.548 21.834 1.00 94.31 176 LYS A N 1
ATOM 1430 C CA . LYS A 1 176 ? -4.822 6.995 23.078 1.00 94.31 176 LYS A CA 1
ATOM 1431 C C . LYS A 1 176 ? -3.952 5.900 23.700 1.00 94.31 176 LYS A C 1
ATOM 1433 O O . LYS A 1 176 ? -3.920 5.798 24.921 1.00 94.31 176 LYS A O 1
ATOM 1438 N N . PHE A 1 177 ? -3.284 5.079 22.886 1.00 94.56 177 PHE A N 1
ATOM 1439 C CA . PHE A 1 177 ? -2.679 3.816 23.328 1.00 94.56 177 PHE A CA 1
ATOM 1440 C C . PHE A 1 177 ? -1.150 3.744 23.195 1.00 94.56 177 PHE A C 1
ATOM 1442 O O . PHE A 1 177 ? -0.557 2.835 23.772 1.00 94.56 177 PHE A O 1
ATOM 1449 N N . ARG A 1 178 ? -0.481 4.677 22.496 1.00 93.69 178 ARG A N 1
ATOM 1450 C CA . ARG A 1 178 ? 0.977 4.628 22.253 1.00 93.69 178 ARG A CA 1
ATOM 1451 C C . ARG A 1 178 ? 1.790 4.434 23.539 1.00 93.69 178 ARG A C 1
ATOM 1453 O O . ARG A 1 178 ? 1.652 5.180 24.502 1.00 93.69 178 ARG A O 1
ATOM 1460 N N . GLY A 1 179 ? 2.669 3.434 23.528 1.00 90.62 179 GLY A N 1
ATOM 1461 C CA . GLY A 1 179 ? 3.512 3.041 24.659 1.00 90.62 179 GLY A CA 1
ATOM 1462 C C . GLY A 1 179 ? 2.839 2.132 25.696 1.00 90.62 179 GLY A C 1
ATOM 1463 O O . GLY A 1 179 ? 3.550 1.577 26.534 1.00 90.62 179 GLY A O 1
ATOM 1464 N N . MET A 1 180 ? 1.516 1.933 25.647 1.00 90.56 180 MET A N 1
ATOM 1465 C CA . MET A 1 180 ? 0.825 0.961 26.503 1.00 90.56 180 MET A CA 1
ATOM 1466 C C . MET A 1 180 ? 1.031 -0.467 25.999 1.00 90.56 180 MET A C 1
ATOM 1468 O O . MET A 1 180 ? 1.165 -0.692 24.796 1.00 90.56 180 MET A O 1
ATOM 1472 N N . SER A 1 181 ? 1.045 -1.430 26.921 1.00 87.44 181 SER A N 1
ATOM 1473 C CA . SER A 1 181 ? 1.258 -2.839 26.596 1.00 87.44 181 SER A CA 1
ATOM 1474 C C . SER A 1 181 ? 0.031 -3.496 25.972 1.00 87.44 181 SER A C 1
ATOM 1476 O O . SER A 1 181 ? -1.082 -3.291 26.463 1.00 87.44 181 SER A O 1
ATOM 1478 N N . ILE A 1 182 ? 0.229 -4.335 24.953 1.00 81.25 182 ILE A N 1
ATOM 1479 C CA . ILE A 1 182 ? -0.860 -5.149 24.398 1.00 81.25 182 ILE A CA 1
ATOM 1480 C C . ILE A 1 182 ? -1.159 -6.294 25.383 1.00 81.25 182 ILE A C 1
ATOM 1482 O O . ILE A 1 182 ? -0.242 -7.041 25.725 1.00 81.25 182 ILE A O 1
ATOM 1486 N N . PRO A 1 183 ? -2.401 -6.441 25.882 1.00 77.00 183 PRO A N 1
ATOM 1487 C CA . PRO A 1 183 ? -2.742 -7.517 26.805 1.00 77.00 183 PRO A CA 1
ATOM 1488 C C . PRO A 1 183 ? -2.779 -8.869 26.082 1.00 77.00 183 PRO A C 1
ATOM 1490 O O . PRO A 1 183 ? -3.406 -8.997 25.028 1.00 77.00 183 PRO A O 1
ATOM 1493 N N . ASP A 1 184 ? -2.173 -9.895 26.681 1.00 72.44 184 ASP A N 1
ATOM 1494 C CA . ASP A 1 184 ? -2.307 -11.274 26.206 1.00 72.44 184 ASP A CA 1
ATOM 1495 C C . ASP A 1 184 ? -3.785 -11.702 26.231 1.00 72.44 184 ASP A C 1
ATOM 1497 O O . ASP A 1 184 ? -4.457 -11.613 27.264 1.00 72.44 184 ASP A O 1
ATOM 1501 N N . SER A 1 185 ? -4.309 -12.208 25.108 1.00 58.75 185 SER A N 1
ATOM 1502 C CA . SER A 1 185 ? -5.679 -12.731 25.067 1.00 58.75 185 SER A CA 1
ATOM 1503 C C . SER A 1 185 ? -5.743 -14.090 25.774 1.00 58.75 185 SER A C 1
ATOM 1505 O O . SER A 1 185 ? -5.592 -15.146 25.151 1.00 58.75 185 SER A O 1
ATOM 1507 N N . GLN A 1 186 ? -5.961 -14.069 27.088 1.00 50.75 186 GLN A N 1
ATOM 1508 C CA . GLN A 1 186 ? -6.144 -15.270 27.894 1.00 50.75 186 GLN A CA 1
ATOM 1509 C C . GLN A 1 186 ? -7.417 -16.009 27.445 1.00 50.75 186 GLN A C 1
ATOM 1511 O O . GLN A 1 186 ? -8.540 -15.629 27.774 1.00 50.75 186 GLN A O 1
ATOM 1516 N N . THR A 1 187 ? -7.249 -17.075 26.660 1.00 48.56 187 THR A N 1
ATOM 1517 C CA . THR A 1 187 ? -8.360 -17.932 26.231 1.00 48.56 187 THR A CA 1
ATOM 1518 C C . THR A 1 187 ? -8.735 -18.883 27.366 1.00 48.56 187 THR A C 1
ATOM 1520 O O . THR A 1 187 ? -8.212 -19.990 27.475 1.00 48.56 187 THR A O 1
ATOM 1523 N N . ASP A 1 188 ? -9.651 -18.445 28.235 1.00 44.25 188 ASP A N 1
ATOM 1524 C CA . ASP A 1 188 ? -10.150 -19.244 29.359 1.00 44.25 188 ASP A CA 1
ATOM 1525 C C . ASP A 1 188 ? -10.921 -20.486 28.875 1.00 44.25 188 ASP A C 1
ATOM 1527 O O . ASP A 1 188 ? -12.146 -20.504 28.716 1.00 44.25 188 ASP A O 1
ATOM 1531 N N . GLY A 1 189 ? -10.170 -21.567 28.660 1.00 46.25 189 GLY A N 1
ATOM 1532 C CA . GLY A 1 189 ? -10.670 -22.891 28.317 1.00 46.25 189 GLY A CA 1
ATOM 1533 C C . GLY A 1 189 ? -11.489 -23.495 29.455 1.00 46.25 189 GLY A C 1
ATOM 1534 O O . GLY A 1 189 ? -10.980 -24.275 30.261 1.00 46.25 189 GLY A O 1
ATOM 1535 N N . LYS A 1 190 ? -12.781 -23.159 29.497 1.00 45.94 190 LYS A N 1
ATOM 1536 C CA . LYS A 1 190 ? -13.777 -23.696 30.434 1.00 45.94 190 LYS A CA 1
ATOM 1537 C C . LYS A 1 190 ? -13.902 -25.221 30.274 1.00 45.94 190 LYS A C 1
ATOM 1539 O O . LYS A 1 190 ? -14.724 -25.717 29.505 1.00 45.94 190 LYS A O 1
ATOM 1544 N N . LYS A 1 191 ? -13.093 -25.988 31.013 1.00 44.03 191 LYS A N 1
ATOM 1545 C CA . LYS A 1 191 ? -13.268 -27.442 31.138 1.00 44.03 191 LYS A CA 1
ATOM 1546 C C . LYS A 1 191 ? -14.600 -27.717 31.832 1.00 44.03 191 LYS A C 1
ATOM 1548 O O . LYS A 1 191 ? -14.749 -27.445 33.020 1.00 44.03 191 LYS A O 1
ATOM 1553 N N . ALA A 1 192 ? -15.559 -28.264 31.088 1.00 47.53 192 ALA A N 1
ATOM 1554 C CA . ALA A 1 192 ? -16.794 -28.776 31.663 1.00 47.53 192 ALA A CA 1
ATOM 1555 C C . ALA A 1 192 ? -16.465 -29.913 32.644 1.00 47.53 192 ALA A C 1
ATOM 1557 O O . ALA A 1 192 ? -15.800 -30.885 32.278 1.00 47.53 192 ALA A O 1
ATOM 1558 N N . GLY A 1 193 ? -16.913 -29.777 33.893 1.00 44.03 193 GLY A N 1
ATOM 1559 C CA . GLY A 1 193 ? -16.782 -30.829 34.894 1.00 44.03 193 GLY A CA 1
ATOM 1560 C C . GLY A 1 193 ? -17.618 -32.041 34.492 1.00 44.03 193 GLY A C 1
ATOM 1561 O O . GLY A 1 193 ? -18.807 -31.910 34.206 1.00 44.03 193 GLY A O 1
ATOM 1562 N N . LYS A 1 194 ? -16.996 -33.220 34.465 1.00 44.06 194 LYS A N 1
ATOM 1563 C CA . LYS A 1 194 ? -17.693 -34.483 34.237 1.00 44.06 194 LYS A CA 1
ATOM 1564 C C . LYS A 1 194 ? -18.234 -34.970 35.582 1.00 44.06 194 LYS A C 1
ATOM 1566 O O . LYS A 1 194 ? -17.455 -35.375 36.438 1.00 44.06 194 LYS A O 1
ATOM 1571 N N . THR A 1 195 ? -19.547 -34.890 35.778 1.00 54.72 195 THR A N 1
ATOM 1572 C CA . THR A 1 195 ? -20.214 -35.516 36.925 1.00 54.72 195 THR A CA 1
ATOM 1573 C C . THR A 1 195 ? -20.249 -37.024 36.702 1.00 54.72 195 THR A C 1
ATOM 1575 O O . THR A 1 195 ? -20.801 -37.484 35.703 1.00 54.72 195 THR A O 1
ATOM 1578 N N . GLU A 1 196 ? -19.643 -37.775 37.615 1.00 45.47 196 GLU A N 1
ATOM 1579 C CA . GLU A 1 196 ? -19.777 -39.230 37.706 1.00 45.47 196 GLU A CA 1
ATOM 1580 C C . GLU A 1 196 ? -20.891 -39.553 38.718 1.00 45.47 196 GLU A C 1
ATOM 1582 O O . GLU A 1 196 ? -21.083 -38.799 39.678 1.00 45.47 196 GLU A O 1
ATOM 1587 N N . VAL A 1 197 ? -21.656 -40.617 38.453 1.00 60.66 197 VAL A N 1
ATOM 1588 C CA . VAL A 1 197 ? -22.798 -41.105 39.252 1.00 60.66 197 VAL A CA 1
ATOM 1589 C C . VAL A 1 197 ? -22.570 -42.578 39.551 1.00 60.66 197 VAL A C 1
ATOM 1591 O O . VAL A 1 197 ? -22.206 -43.285 38.584 1.00 60.66 197 VAL A O 1
#